Protein AF-A0A3A9SA63-F1 (afdb_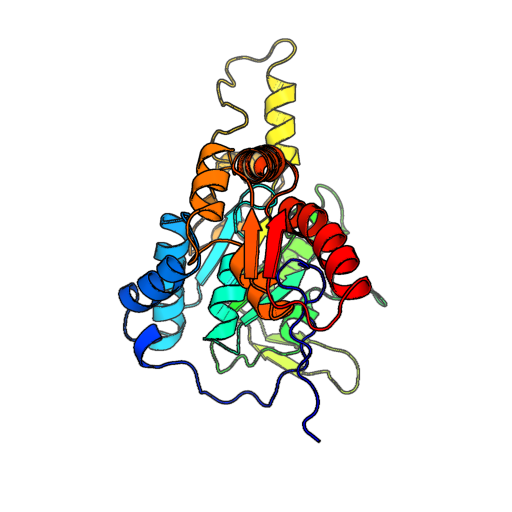monomer_lite)

Secondary structure (DSSP, 8-state):
---------TT-SS----------S---HHHHTSHHHHHHHHHTTS-S-HHHHHHHHHHHHHHHHH-----EEEE--TTSSTTHHHHHHHTT-SSEEEEE-TT-B-TTSTTS-BGGGGGTT--GGG--EEEEETHHHHS-TT-HHHHHHHHHHHHHHH--EEEESSGGG-EEEE-TT-EEEEEE--HHHHHHHHHTTSSS-S-----TTSPPPHHHHHHTTSS-HHHHHT-TTEEEEPPPP-HHHHHHHHH-TTT-HHHHHHHHHT-EEE--HHHHHHHHHHHHHHHHHHHHHHHHHHHHHHHHH-TT--EEE-

Structure (mmCIF, N/CA/C/O backbone):
data_AF-A0A3A9SA63-F1
#
_entry.id   AF-A0A3A9SA63-F1
#
loop_
_atom_site.group_PDB
_atom_site.id
_atom_site.type_symbol
_atom_site.label_atom_id
_atom_site.label_alt_id
_atom_site.label_comp_id
_atom_site.label_asym_id
_atom_site.label_entity_id
_atom_site.label_seq_id
_atom_site.pdbx_PDB_ins_code
_atom_site.Cartn_x
_atom_site.Cartn_y
_atom_site.Cartn_z
_atom_site.occupancy
_atom_site.B_iso_or_equiv
_atom_site.auth_seq_id
_atom_site.auth_comp_id
_atom_site.auth_asym_id
_atom_site.auth_atom_id
_atom_site.pdbx_PDB_model_num
ATOM 1 N N . MET A 1 1 ? -25.755 -23.382 2.029 1.00 30.09 1 MET A N 1
ATOM 2 C CA . MET A 1 1 ? -24.646 -23.315 3.002 1.00 30.09 1 MET A CA 1
ATOM 3 C C . MET A 1 1 ? -23.512 -22.644 2.268 1.00 30.09 1 MET A C 1
ATOM 5 O O . MET A 1 1 ? -22.733 -23.313 1.602 1.00 30.09 1 MET A O 1
ATOM 9 N N . ASP A 1 2 ? -23.549 -21.318 2.258 1.00 28.81 2 ASP A N 1
ATOM 10 C CA . ASP A 1 2 ? -22.569 -20.508 1.552 1.00 28.81 2 ASP A CA 1
ATOM 11 C C . ASP A 1 2 ? -21.249 -20.580 2.311 1.00 28.81 2 ASP A C 1
ATOM 13 O O . ASP A 1 2 ? -21.207 -20.396 3.527 1.00 28.81 2 ASP A O 1
ATOM 17 N N . ALA A 1 3 ? -20.182 -20.939 1.601 1.00 28.38 3 ALA A N 1
ATOM 18 C CA . ALA A 1 3 ? -18.846 -20.980 2.161 1.00 28.38 3 ALA A CA 1
ATOM 19 C C . ALA A 1 3 ? -18.461 -19.558 2.585 1.00 28.38 3 ALA A C 1
ATOM 21 O O . ALA A 1 3 ? -18.256 -18.687 1.739 1.00 28.38 3 ALA A O 1
ATOM 22 N N . ASN A 1 4 ? -18.422 -19.349 3.902 1.00 31.03 4 ASN A N 1
ATOM 23 C CA . ASN A 1 4 ? -17.975 -18.136 4.568 1.00 31.03 4 ASN A CA 1
ATOM 24 C C . ASN A 1 4 ? -16.714 -17.579 3.897 1.00 31.03 4 ASN A C 1
ATOM 26 O O . ASN A 1 4 ? -15.625 -18.145 4.011 1.00 31.03 4 ASN A O 1
ATOM 30 N N . SER A 1 5 ? -16.866 -16.433 3.236 1.00 32.03 5 SER A N 1
ATOM 31 C CA . SER A 1 5 ? -15.776 -15.494 3.027 1.00 32.03 5 SER A CA 1
ATOM 32 C C . SER A 1 5 ? -15.385 -14.973 4.404 1.00 32.03 5 SER A C 1
ATOM 34 O O . SER A 1 5 ? -16.016 -14.054 4.922 1.00 32.03 5 SER A O 1
ATOM 36 N N . TYR A 1 6 ? -14.395 -15.597 5.033 1.00 32.50 6 TYR A N 1
ATOM 37 C CA . TYR A 1 6 ? -13.735 -14.989 6.177 1.00 32.50 6 TYR A CA 1
ATOM 38 C C . TYR A 1 6 ? -13.073 -13.701 5.667 1.00 32.50 6 TYR A C 1
ATOM 40 O O . TYR A 1 6 ? -12.020 -13.743 5.030 1.00 32.50 6 TYR A O 1
ATOM 48 N N . GLU A 1 7 ? -13.752 -12.564 5.850 1.00 42.41 7 GLU A N 1
ATOM 49 C CA . GLU A 1 7 ? -13.131 -11.247 5.749 1.00 42.41 7 GLU A CA 1
ATOM 50 C C . GLU A 1 7 ? -12.027 -11.223 6.805 1.00 42.41 7 GLU A C 1
ATOM 52 O O . GLU A 1 7 ? -12.287 -11.322 8.005 1.00 42.41 7 GLU A O 1
ATOM 57 N N . HIS A 1 8 ? -10.777 -11.204 6.346 1.00 46.91 8 HIS A N 1
ATOM 58 C CA . HIS A 1 8 ? -9.630 -11.132 7.237 1.00 46.91 8 HIS A CA 1
ATOM 59 C C . HIS A 1 8 ? -9.710 -9.864 8.094 1.00 46.91 8 HIS A C 1
ATOM 61 O O . HIS A 1 8 ? -10.190 -8.831 7.615 1.00 46.91 8 HIS A O 1
ATOM 67 N N . PRO A 1 9 ? -9.199 -9.916 9.332 1.00 53.53 9 PRO A N 1
ATOM 68 C CA . PRO A 1 9 ? -8.920 -8.747 10.142 1.00 53.53 9 PRO A CA 1
ATOM 69 C C . PRO A 1 9 ? -8.447 -7.515 9.365 1.00 53.53 9 PRO A C 1
ATOM 71 O O . PRO 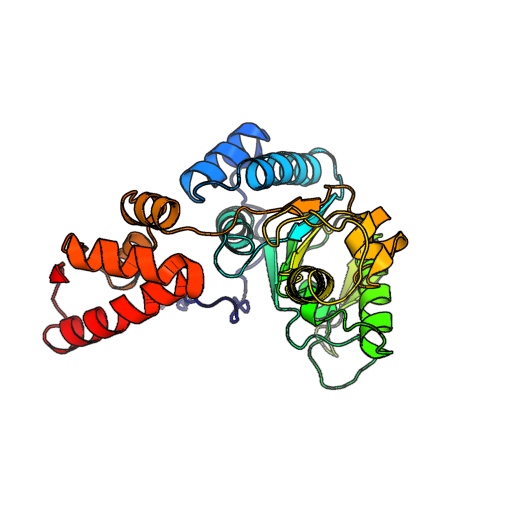A 1 9 ? -7.342 -7.505 8.826 1.00 53.53 9 PRO A O 1
ATOM 74 N N . TRP A 1 10 ? -9.222 -6.427 9.353 1.00 56.31 10 TRP A N 1
ATOM 75 C CA . TRP A 1 10 ? -8.805 -5.180 8.690 1.00 56.31 10 TRP A CA 1
ATOM 76 C C . TRP A 1 10 ? -7.513 -4.581 9.295 1.00 56.31 10 TRP A C 1
ATOM 78 O O . TRP A 1 10 ? -6.896 -3.718 8.676 1.00 56.31 10 TRP A O 1
ATOM 88 N N . TRP A 1 11 ? -7.103 -5.041 10.484 1.00 56.91 11 TRP A N 1
ATOM 89 C CA . TRP A 1 11 ? -5.901 -4.636 11.223 1.00 56.91 11 TRP A CA 1
ATOM 90 C C . TRP A 1 11 ? -4.700 -5.582 11.051 1.00 56.91 11 TRP A C 1
ATOM 92 O O . TRP A 1 11 ? -3.607 -5.231 11.498 1.00 56.91 11 TRP A O 1
ATOM 102 N N . ASP A 1 12 ? -4.874 -6.770 10.454 1.00 58.25 12 ASP A N 1
ATOM 103 C CA . ASP A 1 12 ? -3.769 -7.706 10.220 1.00 58.25 12 ASP A CA 1
ATOM 104 C C . ASP A 1 12 ? -3.246 -7.551 8.791 1.00 58.25 12 ASP A C 1
ATOM 106 O O . ASP A 1 12 ? -3.928 -7.827 7.802 1.00 58.25 12 ASP A O 1
ATOM 110 N N . ASP A 1 13 ? -2.014 -7.065 8.679 1.00 50.94 13 ASP A N 1
ATOM 111 C CA . ASP A 1 13 ? -1.352 -6.847 7.390 1.00 50.94 13 ASP A CA 1
ATOM 112 C C . ASP A 1 13 ? -0.691 -8.147 6.872 1.00 50.94 13 ASP A C 1
ATOM 114 O O . ASP A 1 13 ? -0.312 -8.219 5.708 1.00 50.94 13 ASP A O 1
ATOM 118 N N . ARG A 1 14 ? -0.608 -9.203 7.704 1.00 47.38 14 ARG A N 1
ATOM 119 C CA . ARG A 1 14 ? 0.144 -10.446 7.425 1.00 47.38 14 ARG A CA 1
ATOM 120 C C . ARG A 1 14 ? -0.656 -11.528 6.697 1.00 47.38 14 ARG A C 1
ATOM 122 O O . ARG A 1 14 ? -0.111 -12.569 6.338 1.00 47.38 14 ARG A O 1
ATOM 129 N N . THR A 1 15 ? -1.954 -11.325 6.493 1.00 40.03 15 THR A N 1
ATOM 130 C CA . THR A 1 15 ? -2.878 -12.371 6.025 1.00 40.03 15 THR A CA 1
ATOM 131 C C . THR A 1 15 ? -3.529 -12.005 4.695 1.00 40.03 15 THR A C 1
ATOM 133 O O . THR A 1 15 ? -4.743 -11.999 4.527 1.00 40.03 15 THR A O 1
ATOM 136 N N . ALA A 1 16 ? -2.714 -11.741 3.674 1.00 38.81 16 ALA A N 1
ATOM 137 C CA . ALA A 1 16 ? -3.202 -11.626 2.301 1.00 38.81 16 ALA A CA 1
ATOM 138 C C . ALA A 1 16 ? -3.170 -12.978 1.562 1.00 38.81 16 ALA A C 1
ATOM 140 O O . ALA A 1 16 ? -2.601 -13.098 0.485 1.00 38.81 16 ALA A O 1
ATOM 141 N N . PHE A 1 17 ? -3.838 -13.993 2.113 1.00 38.50 17 PHE A N 1
ATOM 142 C CA . PHE A 1 17 ? -4.337 -15.114 1.313 1.00 38.50 17 PHE A CA 1
ATOM 143 C C . PHE A 1 17 ? -5.857 -15.116 1.421 1.00 38.50 17 PHE A C 1
ATOM 145 O O . PHE A 1 17 ? -6.447 -15.699 2.328 1.00 38.50 17 PHE A O 1
ATOM 152 N N . SER A 1 18 ? -6.503 -14.403 0.501 1.00 36.62 18 SER A N 1
ATOM 153 C CA . SER A 1 18 ? -7.922 -14.606 0.240 1.00 36.62 18 SER A CA 1
ATOM 154 C C . SER A 1 18 ? -8.018 -15.511 -0.990 1.00 36.62 18 SER A C 1
ATOM 156 O O . SER A 1 18 ? -7.505 -15.124 -2.044 1.00 36.62 18 SER A O 1
ATOM 158 N N . PRO A 1 19 ? -8.591 -16.723 -0.892 1.00 31.03 19 PRO A N 1
ATOM 159 C CA . PRO A 1 19 ? -8.922 -17.494 -2.081 1.00 31.03 19 PRO A CA 1
ATOM 160 C C . PRO A 1 19 ? -9.948 -16.687 -2.881 1.00 31.03 19 PRO A C 1
ATOM 162 O O . PRO A 1 19 ? -11.055 -16.430 -2.407 1.00 31.03 19 PRO A O 1
ATOM 165 N N . GLN A 1 20 ? -9.571 -16.222 -4.070 1.00 42.50 20 GLN A N 1
ATOM 166 C CA . GLN A 1 20 ? -10.489 -15.444 -4.890 1.00 42.50 20 GLN A CA 1
ATOM 167 C C . GLN A 1 20 ? -11.576 -16.335 -5.492 1.00 42.50 20 GLN A C 1
ATOM 169 O O . GLN A 1 20 ? -11.294 -17.359 -6.116 1.00 42.50 20 GLN A O 1
ATOM 174 N N . LYS A 1 21 ? -12.827 -15.878 -5.335 1.00 36.19 21 LYS A N 1
ATOM 175 C CA . LYS A 1 21 ? -13.912 -16.127 -6.292 1.00 36.19 21 LYS A CA 1
ATOM 176 C C . LYS A 1 21 ? -13.396 -15.828 -7.701 1.00 36.19 21 LYS A C 1
ATOM 178 O O . LYS A 1 21 ? -12.641 -14.874 -7.869 1.00 36.19 21 LYS A O 1
ATOM 183 N N . GLU A 1 22 ? -13.817 -16.633 -8.676 1.00 36.62 22 GLU A N 1
ATOM 184 C CA . GLU A 1 22 ? -13.480 -16.481 -10.097 1.00 36.62 22 GLU A CA 1
ATOM 185 C C . GLU A 1 22 ? -13.420 -15.003 -10.510 1.00 36.62 22 GLU A C 1
ATOM 187 O O . GLU A 1 22 ? -14.344 -14.236 -10.230 1.00 36.62 22 GLU A O 1
ATOM 192 N N . ALA A 1 23 ? -12.307 -14.603 -11.133 1.00 41.12 23 ALA A N 1
ATOM 193 C CA . ALA A 1 23 ? -12.053 -13.235 -11.562 1.00 41.12 23 ALA A CA 1
ATOM 194 C C . ALA A 1 23 ? -13.104 -12.799 -12.594 1.00 41.12 23 ALA A C 1
ATOM 196 O O . ALA A 1 23 ? -12.973 -13.025 -13.793 1.00 41.12 23 ALA A O 1
ATOM 197 N N . THR A 1 24 ? -14.184 -12.186 -12.122 1.00 43.62 24 THR A N 1
ATOM 198 C CA . THR A 1 24 ? -15.153 -11.502 -12.975 1.00 43.62 24 THR A CA 1
ATOM 199 C C . THR A 1 24 ? -14.657 -10.083 -13.250 1.00 43.62 24 THR A C 1
ATOM 201 O O . THR A 1 24 ? -14.258 -9.398 -12.309 1.00 43.62 24 THR A O 1
ATOM 204 N N . ASN A 1 25 ? -14.762 -9.608 -14.498 1.00 51.06 25 ASN A N 1
ATOM 205 C CA . ASN A 1 25 ? -14.465 -8.233 -14.967 1.00 51.06 25 ASN A CA 1
ATOM 206 C C . ASN A 1 25 ? -15.285 -7.107 -14.287 1.00 51.06 25 ASN A C 1
ATOM 208 O O . ASN A 1 25 ? -15.387 -5.999 -14.802 1.00 51.06 25 ASN A O 1
ATOM 212 N N . SER A 1 26 ? -15.921 -7.377 -13.154 1.00 61.47 26 SER A N 1
ATOM 213 C CA . SER A 1 26 ? -16.824 -6.467 -12.466 1.00 61.47 26 SER A CA 1
ATOM 214 C C . SER A 1 26 ? -16.039 -5.550 -11.526 1.00 61.47 26 SER A C 1
ATOM 216 O O . SER A 1 26 ? -16.025 -5.764 -10.315 1.00 61.47 26 SER A O 1
ATOM 218 N N . TYR A 1 27 ? -15.390 -4.525 -12.074 1.00 72.94 27 TYR A N 1
ATOM 219 C CA . TYR A 1 27 ? -15.060 -3.321 -11.309 1.00 72.94 27 TYR A CA 1
ATOM 220 C C . TYR A 1 27 ? -16.115 -2.239 -11.586 1.00 72.94 27 TYR A C 1
ATOM 222 O O . TYR A 1 27 ? -16.727 -2.222 -12.652 1.00 72.94 27 TYR A O 1
ATOM 230 N N . ASP A 1 28 ? -16.369 -1.349 -10.626 1.00 81.75 28 ASP A N 1
ATOM 231 C CA . ASP A 1 28 ? -17.421 -0.329 -10.755 1.00 81.75 28 ASP A CA 1
ATOM 232 C C . ASP A 1 28 ? -17.058 0.716 -11.827 1.00 81.75 28 ASP A C 1
ATOM 234 O O . ASP A 1 28 ? -16.286 1.646 -11.577 1.00 81.75 28 ASP A O 1
ATOM 238 N N . GLU A 1 29 ? -17.632 0.583 -13.026 1.00 84.44 29 GLU A N 1
ATOM 239 C CA . GLU A 1 29 ? -17.361 1.462 -14.172 1.00 84.44 29 GLU A CA 1
ATOM 240 C C . GLU A 1 29 ? -17.505 2.956 -13.845 1.00 84.44 29 GLU A C 1
ATOM 242 O O . GLU A 1 29 ? -16.779 3.779 -14.408 1.00 84.44 29 GLU A O 1
ATOM 247 N N . LYS A 1 30 ? -18.395 3.334 -12.916 1.00 90.56 30 LYS A N 1
ATOM 248 C CA . LYS A 1 30 ? -18.582 4.743 -12.545 1.00 90.56 30 LYS A CA 1
ATOM 249 C C . LYS A 1 30 ? -17.401 5.274 -11.748 1.00 90.56 30 LYS A C 1
ATOM 251 O O . LYS A 1 30 ? -16.967 6.398 -11.998 1.00 90.56 30 LYS A O 1
ATOM 256 N N . ILE A 1 31 ? -16.867 4.482 -10.815 1.00 94.06 31 ILE A N 1
ATOM 257 C CA . ILE A 1 31 ? -15.705 4.889 -10.015 1.00 94.06 31 ILE A CA 1
ATOM 258 C C . ILE A 1 31 ? -14.507 5.109 -10.940 1.00 94.06 31 ILE A C 1
ATOM 260 O O . ILE A 1 31 ? -13.867 6.163 -10.893 1.00 94.06 31 ILE A O 1
ATOM 264 N N . PHE A 1 32 ? -14.254 4.161 -11.843 1.00 95.44 32 PHE A N 1
ATOM 265 C CA . PHE A 1 32 ? -13.085 4.191 -12.722 1.00 95.44 32 PHE A CA 1
ATOM 266 C C . PHE A 1 32 ? -13.234 5.096 -13.953 1.00 95.44 32 PHE A C 1
ATOM 268 O O . PHE A 1 32 ? -12.270 5.228 -14.700 1.00 95.44 32 PHE A O 1
ATOM 275 N N . ALA A 1 33 ? -14.369 5.774 -14.156 1.00 95.38 33 ALA A N 1
ATOM 276 C CA . ALA A 1 33 ? -14.601 6.625 -15.328 1.00 95.38 33 ALA A CA 1
ATOM 277 C C . ALA A 1 33 ? -13.581 7.773 -15.470 1.00 95.38 33 ALA A C 1
ATOM 279 O O . ALA A 1 33 ? -13.166 8.120 -16.579 1.00 95.38 33 ALA A O 1
ATOM 280 N N . THR A 1 34 ? -13.151 8.371 -14.353 1.00 98.00 34 THR A N 1
ATOM 281 C CA . THR A 1 34 ? -12.175 9.471 -14.337 1.00 98.00 34 THR A CA 1
ATOM 282 C C . THR A 1 34 ? -11.185 9.332 -13.176 1.00 98.00 34 THR A C 1
ATOM 284 O O . THR A 1 34 ? -11.528 8.755 -12.144 1.00 98.00 34 THR A O 1
ATOM 287 N N . PRO A 1 35 ? -9.983 9.936 -13.255 1.00 98.31 35 PRO A N 1
ATOM 288 C CA . PRO A 1 35 ? -9.089 10.010 -12.099 1.00 98.31 35 PRO A CA 1
ATOM 289 C C . PRO A 1 35 ? -9.733 10.705 -10.891 1.00 98.31 35 PRO A C 1
ATOM 291 O O . PRO A 1 35 ? -9.421 10.384 -9.750 1.00 98.31 35 PRO A O 1
ATOM 294 N N . LYS A 1 36 ? -10.635 11.665 -11.123 1.00 98.38 36 LYS A N 1
ATOM 295 C CA . LYS A 1 36 ? -11.294 12.407 -10.046 1.00 98.38 36 LYS A CA 1
ATOM 296 C C . LYS A 1 36 ? -12.272 11.528 -9.263 1.00 98.38 36 LYS A C 1
ATOM 298 O O . LYS A 1 36 ? -12.262 11.577 -8.043 1.00 98.38 36 LYS A O 1
ATOM 303 N N . SER A 1 37 ? -13.055 10.696 -9.943 1.00 98.12 37 SER A N 1
ATOM 304 C CA . SER A 1 37 ? -14.001 9.784 -9.289 1.00 98.12 37 SER A CA 1
ATOM 305 C C . SER A 1 37 ? -13.291 8.673 -8.498 1.00 98.12 37 SER A C 1
ATOM 307 O O . SER A 1 37 ? -13.727 8.338 -7.400 1.00 98.12 37 SER A O 1
ATOM 309 N N . ILE A 1 38 ? -12.140 8.176 -8.976 1.00 98.19 38 ILE A N 1
ATOM 310 C CA . ILE A 1 38 ? -11.283 7.265 -8.190 1.00 98.19 38 ILE A CA 1
ATOM 311 C C . ILE A 1 38 ? -10.748 7.978 -6.937 1.00 98.19 38 ILE A C 1
ATOM 313 O O . ILE A 1 38 ? -10.787 7.419 -5.842 1.00 98.19 38 ILE A O 1
ATOM 317 N N . TYR A 1 39 ? -10.292 9.229 -7.082 1.00 98.50 39 TYR A N 1
ATOM 318 C CA . TYR A 1 39 ? -9.813 10.029 -5.955 1.00 98.50 39 TYR A CA 1
ATOM 319 C C . TYR A 1 39 ? -10.906 10.237 -4.907 1.00 98.50 39 TYR A C 1
ATOM 321 O O . TYR A 1 39 ? -10.642 10.042 -3.730 1.00 98.50 39 TYR A O 1
ATOM 329 N N . GLU A 1 40 ? -12.122 10.602 -5.320 1.00 97.88 40 GLU A N 1
ATOM 330 C CA . GLU A 1 40 ? -13.269 10.806 -4.424 1.00 97.88 40 GLU A CA 1
ATOM 331 C C . GLU A 1 40 ? -13.622 9.527 -3.654 1.00 97.88 40 GLU A C 1
ATOM 333 O O . GLU A 1 40 ? -13.893 9.581 -2.454 1.00 97.88 40 GLU A O 1
ATOM 338 N N . TYR A 1 41 ? -13.542 8.365 -4.309 1.00 96.88 41 TYR A N 1
ATOM 339 C CA . TYR A 1 41 ? -13.709 7.085 -3.629 1.00 96.88 41 TYR A CA 1
ATOM 340 C C . TYR A 1 41 ? -12.619 6.853 -2.573 1.00 96.88 41 TYR A C 1
ATOM 342 O O . TYR A 1 41 ? -12.944 6.541 -1.425 1.00 96.88 41 TYR A O 1
ATOM 350 N N . PHE A 1 42 ? -11.341 7.063 -2.908 1.00 96.88 42 PHE A N 1
ATOM 351 C CA . PHE A 1 42 ? -10.266 6.963 -1.917 1.00 96.88 42 PHE A CA 1
ATOM 352 C C . PHE A 1 42 ? -10.433 7.971 -0.779 1.00 96.88 42 PHE A C 1
ATOM 354 O O . PHE A 1 42 ? -10.275 7.608 0.380 1.00 96.88 42 PHE A O 1
ATOM 361 N N . ASP A 1 43 ? -10.788 9.214 -1.087 1.00 96.44 43 ASP A N 1
ATOM 362 C CA . ASP A 1 43 ? -10.967 10.292 -0.115 1.00 96.44 43 ASP A CA 1
ATOM 363 C C . ASP A 1 43 ? -12.125 10.023 0.850 1.00 96.44 43 ASP A C 1
ATOM 365 O O . ASP A 1 43 ? -12.086 10.453 1.998 1.00 96.44 43 ASP A O 1
ATOM 369 N N . SER A 1 44 ? -13.126 9.248 0.427 1.00 94.44 44 SER A N 1
ATOM 370 C CA . SER A 1 44 ? -14.227 8.819 1.296 1.00 94.44 44 SER A CA 1
ATOM 371 C C . SER A 1 44 ? -13.832 7.768 2.342 1.00 94.44 44 SER A C 1
ATOM 373 O O . SER A 1 44 ? -14.582 7.568 3.294 1.00 94.44 44 SER A O 1
ATOM 375 N N . LYS A 1 45 ? -12.673 7.109 2.181 1.00 92.19 45 LYS A N 1
ATOM 376 C CA . LYS A 1 45 ? -12.229 5.971 3.009 1.00 92.19 45 LYS A CA 1
ATOM 377 C C . LYS A 1 45 ? -10.840 6.142 3.635 1.00 92.19 45 LYS A C 1
ATOM 379 O O . LYS A 1 45 ? -10.552 5.508 4.644 1.00 92.19 45 LYS A O 1
ATOM 384 N N . LEU A 1 46 ? -9.982 6.988 3.064 1.00 92.19 46 LEU A N 1
ATOM 385 C CA . LEU A 1 46 ? -8.618 7.244 3.525 1.00 92.19 46 LEU A CA 1
ATOM 386 C C . LEU A 1 46 ? -8.434 8.724 3.864 1.00 92.19 46 LEU A C 1
ATOM 388 O O . LEU A 1 46 ? -8.376 9.586 2.979 1.00 92.19 46 LEU A O 1
ATOM 392 N N . TYR A 1 47 ? -8.298 8.997 5.160 1.00 91.81 47 TYR A N 1
ATOM 393 C CA . TYR A 1 47 ? -7.976 10.326 5.660 1.00 91.81 47 TYR A CA 1
ATOM 394 C C . TYR A 1 47 ? -6.556 10.732 5.246 1.00 91.81 47 TYR A C 1
ATOM 396 O O . TYR A 1 47 ? -5.605 9.968 5.417 1.00 91.81 47 TYR A O 1
ATOM 404 N N . GLY A 1 48 ? -6.403 11.963 4.759 1.00 91.81 48 GLY A N 1
ATOM 405 C CA . GLY A 1 48 ? -5.103 12.494 4.360 1.00 91.81 48 GLY A CA 1
ATOM 406 C C . GLY A 1 48 ? -4.478 11.747 3.173 1.00 91.81 48 GLY A C 1
ATOM 407 O O . GLY A 1 48 ? -5.156 11.046 2.420 1.00 91.81 48 GLY A O 1
ATOM 408 N N . CYS A 1 49 ? -3.155 11.860 3.022 1.00 92.62 49 CYS A N 1
ATOM 409 C CA . CYS A 1 49 ? -2.392 11.238 1.929 1.00 92.62 49 CYS A CA 1
ATOM 410 C C . CYS A 1 49 ? -2.795 11.749 0.528 1.00 92.62 49 CYS A C 1
ATOM 412 O O . CYS A 1 49 ? -2.883 10.983 -0.434 1.00 92.62 49 CYS A O 1
ATOM 414 N N . GLU A 1 50 ? -3.017 13.058 0.398 1.00 95.38 50 GLU A N 1
ATOM 415 C CA . GLU A 1 50 ? -3.607 13.698 -0.792 1.00 95.38 50 GLU A CA 1
ATOM 416 C C . GLU A 1 50 ? -2.804 13.411 -2.062 1.00 95.38 50 GLU A C 1
ATOM 418 O O . GLU A 1 50 ? -3.362 13.068 -3.107 1.00 95.38 50 GLU A O 1
ATOM 423 N N . GLU A 1 51 ? -1.477 13.504 -1.969 1.00 95.75 51 GLU A N 1
ATOM 424 C 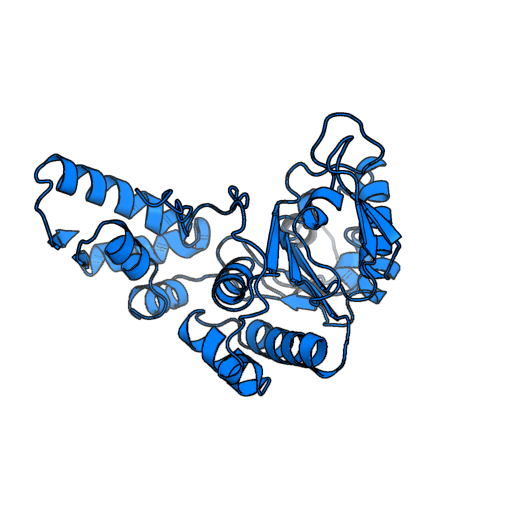CA . GLU A 1 51 ? -0.586 13.198 -3.084 1.00 95.75 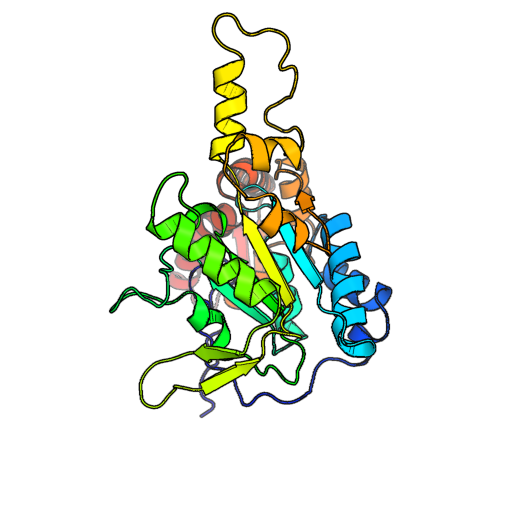51 GLU A CA 1
ATOM 425 C C . GLU A 1 51 ? -0.671 11.722 -3.492 1.00 95.75 51 GLU A C 1
ATOM 427 O O . GLU A 1 51 ? -0.740 11.423 -4.688 1.00 95.75 51 GLU A O 1
ATOM 432 N N . TYR A 1 52 ? -0.729 10.811 -2.515 1.00 97.44 52 TYR A N 1
ATOM 433 C CA . TYR A 1 52 ? -0.826 9.373 -2.758 1.00 97.44 52 TYR A CA 1
ATOM 434 C C . TYR A 1 52 ? -2.127 9.026 -3.475 1.00 97.44 52 TYR A C 1
ATOM 436 O O . TYR A 1 52 ? -2.092 8.449 -4.563 1.00 97.44 52 TYR A O 1
ATOM 444 N N . LYS A 1 53 ? -3.266 9.488 -2.942 1.00 98.12 53 LYS A N 1
ATOM 445 C CA . LYS A 1 53 ? -4.584 9.311 -3.565 1.00 98.12 53 LYS A CA 1
ATOM 446 C C . LYS A 1 53 ? -4.608 9.884 -4.979 1.00 98.12 53 LYS A C 1
ATOM 448 O O . LYS A 1 53 ? -5.059 9.214 -5.907 1.00 98.12 53 LYS A O 1
ATOM 453 N N . LYS A 1 54 ? -4.093 11.102 -5.182 1.00 98.44 54 LYS A N 1
ATOM 454 C CA . LYS A 1 54 ? -4.108 11.783 -6.487 1.00 98.44 54 LYS A CA 1
ATOM 455 C C . LYS A 1 54 ? -3.275 11.050 -7.534 1.00 98.44 54 LYS A C 1
ATOM 457 O O . LYS A 1 54 ? -3.778 10.784 -8.627 1.00 98.44 54 LYS A O 1
ATOM 462 N N . LYS A 1 55 ? -2.020 10.719 -7.218 1.00 98.50 55 LYS A N 1
ATOM 463 C CA . LYS A 1 55 ? -1.117 10.033 -8.153 1.00 98.50 55 LYS A CA 1
ATOM 464 C C . LYS A 1 55 ? -1.608 8.622 -8.476 1.00 98.50 55 LYS A C 1
ATOM 466 O O . LYS A 1 55 ? -1.664 8.267 -9.654 1.00 98.50 55 LYS A O 1
ATOM 471 N N . MET A 1 56 ? -2.050 7.867 -7.467 1.00 98.38 56 MET A N 1
ATOM 472 C CA . MET A 1 56 ? -2.632 6.537 -7.671 1.00 98.38 56 MET A CA 1
ATOM 473 C C . MET A 1 56 ? -3.875 6.595 -8.554 1.00 98.38 56 MET A C 1
ATOM 475 O O . MET A 1 56 ? -3.990 5.815 -9.491 1.00 98.38 56 MET A O 1
ATOM 479 N N . SER A 1 57 ? -4.770 7.560 -8.334 1.00 98.44 57 SER A N 1
ATOM 480 C CA . SER A 1 57 ? -5.994 7.690 -9.134 1.00 98.44 57 SER A CA 1
ATOM 481 C C . SER A 1 57 ? -5.712 7.928 -10.620 1.00 98.44 57 SER A C 1
ATOM 483 O O . SER A 1 57 ? -6.340 7.316 -11.484 1.00 98.44 57 SER A O 1
ATOM 485 N N . VAL A 1 58 ? -4.734 8.782 -10.940 1.00 98.56 58 VAL A N 1
ATOM 486 C CA . VAL A 1 58 ? -4.307 9.022 -12.330 1.00 98.56 58 VAL A CA 1
ATOM 487 C C . VAL A 1 58 ? -3.687 7.768 -12.941 1.00 98.56 58 VAL A C 1
ATOM 489 O O . VAL A 1 58 ? -3.973 7.439 -14.096 1.00 98.56 58 VAL A O 1
ATOM 492 N N . ALA A 1 59 ? -2.850 7.063 -12.181 1.00 98.50 59 ALA A N 1
ATOM 493 C CA . ALA A 1 59 ? -2.157 5.881 -12.665 1.00 98.50 59 ALA A CA 1
ATOM 494 C C . ALA A 1 59 ? -3.103 4.693 -12.882 1.00 98.50 59 ALA A C 1
ATOM 496 O O . ALA A 1 59 ? -3.038 4.060 -13.932 1.00 98.50 59 ALA A O 1
ATOM 497 N N . ILE A 1 60 ? -4.032 4.439 -11.957 1.00 97.88 60 ILE A N 1
ATOM 498 C CA . ILE A 1 60 ? -5.067 3.401 -12.086 1.00 97.88 60 ILE A CA 1
ATOM 499 C C . ILE A 1 60 ? -5.937 3.680 -13.310 1.00 97.88 60 ILE A C 1
ATOM 501 O O . ILE A 1 60 ? -6.101 2.809 -14.164 1.00 97.88 60 ILE A O 1
ATOM 505 N N . TRP A 1 61 ? -6.424 4.916 -13.453 1.00 97.81 61 TRP A N 1
ATOM 506 C CA . TRP A 1 61 ? -7.213 5.307 -14.618 1.00 97.81 61 TRP A CA 1
ATOM 507 C C . TRP A 1 61 ? -6.444 5.096 -15.930 1.00 97.81 61 TRP A C 1
ATOM 509 O O . TRP A 1 61 ? -6.984 4.523 -16.876 1.00 97.81 61 T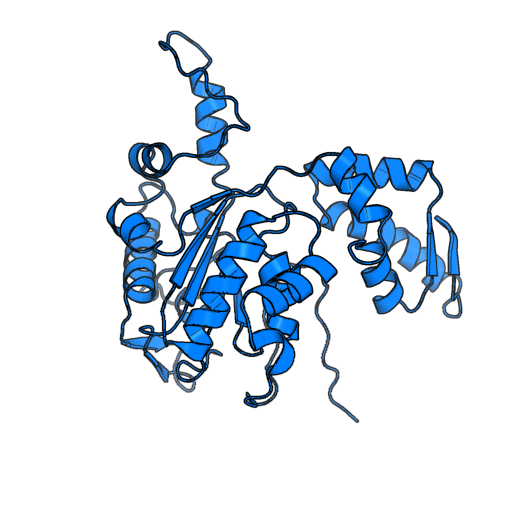RP A O 1
ATOM 519 N N . SER A 1 62 ? -5.173 5.509 -15.983 1.00 97.94 62 SER A N 1
ATOM 520 C CA . SER A 1 62 ? -4.322 5.366 -17.175 1.00 97.94 62 SER A CA 1
ATOM 521 C C . SER A 1 62 ? -3.979 3.906 -17.477 1.00 97.94 62 SER A C 1
ATOM 523 O O . SER A 1 62 ? -3.899 3.517 -18.640 1.00 97.94 62 SER A O 1
ATOM 525 N N . SER A 1 63 ? -3.810 3.078 -16.451 1.00 96.62 63 SER A N 1
ATOM 526 C CA . SER A 1 63 ? -3.593 1.640 -16.596 1.00 96.62 63 SER A CA 1
ATOM 527 C C . SER A 1 63 ? -4.792 0.974 -17.283 1.00 96.62 63 SER A C 1
ATOM 529 O O . SER A 1 63 ? -4.620 0.301 -18.302 1.00 96.62 63 SER A O 1
ATOM 531 N N . ILE A 1 64 ? -6.009 1.278 -16.815 1.00 94.25 64 ILE A N 1
ATOM 532 C CA . ILE A 1 64 ? -7.266 0.743 -17.361 1.00 94.25 64 ILE A CA 1
ATOM 533 C C . ILE A 1 64 ? -7.542 1.269 -18.781 1.00 94.25 64 ILE A C 1
ATOM 535 O O . ILE A 1 64 ? -7.825 0.489 -19.684 1.00 94.25 64 ILE A O 1
ATOM 539 N N . HIS A 1 65 ? -7.434 2.583 -19.007 1.00 95.00 65 HIS A N 1
ATOM 540 C CA . HIS A 1 65 ? -7.904 3.218 -20.252 1.00 95.00 65 HIS A CA 1
ATOM 541 C C . HIS A 1 65 ? -6.826 3.378 -21.325 1.00 95.00 65 HIS A C 1
ATOM 543 O O . HIS A 1 65 ? -7.140 3.597 -22.494 1.00 95.00 65 HIS A O 1
ATOM 549 N N . ARG A 1 66 ? -5.547 3.338 -20.941 1.00 96.31 66 ARG A N 1
ATOM 550 C CA . ARG A 1 66 ? -4.413 3.623 -21.836 1.00 96.31 66 ARG A CA 1
ATOM 551 C C . ARG A 1 66 ? -3.343 2.540 -21.819 1.00 96.31 66 ARG A C 1
ATOM 553 O O . ARG A 1 66 ? -2.303 2.737 -22.439 1.00 96.31 66 ARG A O 1
ATOM 560 N N . ASN A 1 67 ? -3.565 1.422 -21.123 1.00 95.00 67 ASN A N 1
ATOM 561 C CA . ASN A 1 67 ? -2.576 0.351 -20.976 1.00 95.00 67 ASN A CA 1
ATOM 562 C C . ASN A 1 67 ? -1.215 0.876 -20.476 1.00 95.00 67 ASN A C 1
ATOM 564 O O . ASN A 1 67 ? -0.164 0.430 -20.929 1.00 95.00 67 ASN A O 1
ATOM 568 N N . THR A 1 68 ? -1.221 1.877 -19.592 1.00 96.44 68 THR A N 1
ATOM 569 C CA . THR A 1 68 ? 0.012 2.494 -19.087 1.00 96.44 68 THR A CA 1
ATOM 570 C C . THR A 1 68 ? 0.478 1.797 -17.815 1.00 96.44 68 THR A C 1
ATOM 572 O O . THR A 1 68 ? -0.203 1.870 -16.794 1.00 96.44 68 THR A O 1
ATOM 575 N N . LYS A 1 69 ? 1.660 1.173 -17.859 1.00 97.06 69 LYS A N 1
ATOM 576 C CA . LYS A 1 69 ? 2.326 0.622 -16.674 1.00 97.06 69 LYS A CA 1
ATOM 577 C C . LYS A 1 69 ? 2.929 1.748 -15.838 1.00 97.06 69 LYS A C 1
ATOM 579 O O . LYS A 1 69 ? 3.750 2.524 -16.333 1.00 97.06 69 LYS A O 1
ATOM 584 N N . THR A 1 70 ? 2.542 1.814 -14.569 1.00 97.88 70 THR A N 1
ATOM 585 C CA . THR A 1 70 ? 3.081 2.780 -13.608 1.00 97.88 70 THR A CA 1
ATOM 586 C C . THR A 1 70 ? 3.567 2.057 -12.362 1.00 97.88 70 THR A C 1
ATOM 588 O O . THR A 1 70 ? 2.809 1.291 -11.771 1.00 97.88 70 THR A O 1
ATOM 591 N N . ASN A 1 71 ? 4.803 2.326 -11.945 1.00 98.19 71 ASN A N 1
ATOM 592 C CA . ASN A 1 71 ? 5.347 1.830 -10.690 1.00 98.19 71 ASN A CA 1
ATOM 593 C C . ASN A 1 71 ? 5.620 2.982 -9.716 1.00 98.19 71 ASN A C 1
ATOM 595 O O . ASN A 1 71 ? 6.126 4.036 -10.115 1.00 98.19 71 ASN A O 1
ATOM 599 N N . PHE A 1 72 ? 5.328 2.760 -8.439 1.00 98.31 72 PHE A N 1
ATOM 600 C CA . PHE A 1 72 ? 5.498 3.736 -7.363 1.00 98.31 72 PHE A CA 1
ATOM 601 C C . PHE A 1 72 ? 6.414 3.204 -6.269 1.00 98.31 72 PHE A C 1
ATOM 603 O O . PHE A 1 72 ? 6.414 2.010 -5.984 1.00 98.31 72 PHE A O 1
ATOM 610 N N . LEU A 1 73 ? 7.123 4.117 -5.608 1.00 97.62 73 LEU A N 1
ATOM 611 C CA . LEU A 1 73 ? 7.743 3.877 -4.310 1.00 97.62 73 LEU A CA 1
ATOM 612 C C . LEU A 1 73 ? 7.021 4.752 -3.286 1.00 97.62 73 LEU A C 1
ATOM 614 O O . LEU A 1 73 ? 7.015 5.974 -3.422 1.00 97.62 73 LEU A O 1
ATOM 618 N N . VAL A 1 74 ? 6.409 4.138 -2.279 1.00 97.62 74 VAL A N 1
ATOM 619 C CA . VAL A 1 74 ? 5.699 4.833 -1.204 1.00 97.62 74 VAL A CA 1
ATOM 620 C C . VAL A 1 74 ? 6.458 4.619 0.095 1.00 97.62 74 VAL A C 1
ATOM 622 O O . VAL A 1 74 ? 6.589 3.498 0.588 1.00 97.62 74 VAL A O 1
ATOM 625 N N . ILE A 1 75 ? 6.952 5.716 0.650 1.00 95.06 75 ILE A N 1
ATOM 626 C CA . ILE A 1 75 ? 7.748 5.743 1.870 1.00 95.06 75 ILE A CA 1
ATOM 627 C C . ILE A 1 75 ? 6.897 6.330 2.988 1.00 95.06 75 ILE A C 1
ATOM 629 O O . ILE A 1 75 ? 6.236 7.353 2.815 1.00 95.06 75 ILE A O 1
ATOM 633 N N . GLY A 1 76 ? 6.915 5.700 4.153 1.00 91.50 76 GLY A N 1
ATOM 634 C CA . GLY A 1 76 ? 6.215 6.221 5.318 1.00 91.50 76 GLY A CA 1
ATOM 635 C C . GLY A 1 76 ? 6.349 5.312 6.526 1.00 91.50 76 GLY A C 1
ATOM 636 O O . GLY A 1 76 ? 6.636 4.121 6.406 1.00 91.50 76 GLY A O 1
ATOM 637 N N . GLU A 1 77 ? 6.113 5.862 7.708 1.00 86.50 77 GLU A N 1
ATOM 638 C CA . GLU A 1 77 ? 6.183 5.115 8.965 1.00 86.50 77 GLU A CA 1
ATOM 639 C C . GLU A 1 77 ? 5.074 4.065 9.092 1.00 86.50 77 GLU A C 1
ATOM 641 O O . GLU A 1 77 ? 4.127 3.997 8.301 1.00 86.50 77 GLU A O 1
ATOM 646 N N . SER A 1 78 ? 5.210 3.177 10.069 1.00 82.38 78 SER A N 1
ATOM 647 C CA . SER A 1 78 ? 4.149 2.229 10.398 1.00 82.38 78 SER A CA 1
ATOM 648 C C . SER A 1 78 ? 2.862 2.981 10.748 1.00 82.38 78 SER A C 1
ATOM 650 O O . SER A 1 78 ? 2.889 3.998 11.431 1.00 82.38 78 SER A O 1
ATOM 652 N N . GLY A 1 79 ? 1.720 2.510 10.242 1.00 78.56 79 GLY A N 1
ATOM 653 C CA . GLY A 1 79 ? 0.419 3.101 10.568 1.00 78.56 79 GLY A CA 1
ATOM 654 C C . GLY A 1 79 ? 0.042 4.401 9.840 1.00 78.56 79 GLY A C 1
ATOM 655 O O . GLY A 1 79 ? -1.045 4.907 10.096 1.00 78.56 79 GLY A O 1
ATOM 656 N N . CYS A 1 80 ? 0.846 4.920 8.901 1.00 84.19 80 CYS A N 1
ATOM 657 C CA . CYS A 1 80 ? 0.492 6.131 8.134 1.00 84.19 80 CYS A CA 1
ATOM 658 C C . CYS A 1 80 ? -0.417 5.889 6.908 1.00 84.19 80 CYS A C 1
ATOM 660 O O . CYS A 1 80 ? -0.682 6.813 6.145 1.00 84.19 80 CYS A O 1
ATOM 662 N N . GLY A 1 81 ? -0.893 4.655 6.692 1.00 84.12 81 GLY A N 1
ATOM 663 C CA . GLY A 1 81 ? -1.856 4.337 5.627 1.00 84.12 81 GLY A CA 1
ATOM 664 C C . GLY A 1 81 ? -1.268 3.840 4.298 1.00 84.12 81 GLY A C 1
ATOM 665 O O . GLY A 1 81 ? -2.010 3.739 3.322 1.00 84.12 81 GLY A O 1
ATOM 666 N N . LYS A 1 82 ? 0.026 3.472 4.244 1.00 91.88 82 LYS A N 1
ATOM 667 C CA . LYS A 1 82 ? 0.683 2.896 3.042 1.00 91.88 82 LYS A CA 1
ATOM 668 C C . LYS A 1 82 ? -0.132 1.761 2.406 1.00 91.88 82 LYS A C 1
ATOM 670 O O . LYS A 1 82 ? -0.479 1.825 1.224 1.00 91.88 82 LYS A O 1
ATOM 675 N N . THR A 1 83 ? -0.457 0.760 3.221 1.00 91.69 83 THR A N 1
ATOM 676 C CA . THR A 1 83 ? -1.154 -0.477 2.833 1.00 91.69 83 THR A CA 1
ATOM 677 C C . THR A 1 83 ? -2.672 -0.288 2.771 1.00 91.69 83 THR A C 1
ATOM 679 O O . THR A 1 83 ? -3.366 -0.999 2.046 1.00 91.69 83 THR A O 1
ATOM 682 N N . GLU A 1 84 ? -3.208 0.716 3.471 1.00 90.38 84 GLU A N 1
ATOM 683 C CA . GLU A 1 84 ? -4.652 0.961 3.543 1.00 90.38 84 GLU A CA 1
ATOM 684 C C . GLU A 1 84 ? -5.243 1.361 2.186 1.00 90.38 84 GLU A C 1
ATOM 686 O O . GLU A 1 84 ? -6.310 0.873 1.817 1.00 90.38 84 GLU A O 1
ATOM 691 N N . LEU A 1 85 ? -4.529 2.160 1.381 1.00 94.31 85 LEU A N 1
ATOM 692 C CA . LEU A 1 85 ? -4.976 2.482 0.019 1.00 94.31 85 LEU A CA 1
ATOM 693 C C . LEU A 1 85 ? -5.159 1.215 -0.831 1.00 94.31 85 LEU A C 1
ATOM 695 O O . LEU A 1 85 ? -6.130 1.107 -1.579 1.00 94.31 85 LEU A O 1
ATOM 699 N N . ALA A 1 86 ? -4.259 0.240 -0.690 1.00 93.56 86 ALA A N 1
ATOM 700 C CA . ALA A 1 86 ? -4.330 -1.023 -1.417 1.00 93.56 86 ALA A CA 1
ATOM 701 C C . ALA A 1 86 ? -5.552 -1.855 -1.005 1.00 93.56 86 ALA A C 1
ATOM 703 O O . ALA A 1 86 ? -6.213 -2.449 -1.858 1.00 93.56 86 ALA A O 1
ATOM 704 N N . ARG A 1 87 ? -5.885 -1.863 0.293 1.00 90.12 87 ARG A N 1
ATOM 705 C CA . ARG A 1 87 ? -7.099 -2.507 0.820 1.00 90.12 87 ARG A CA 1
ATOM 706 C C . ARG A 1 87 ? -8.353 -1.864 0.243 1.00 90.12 87 ARG A C 1
ATOM 708 O O . ARG A 1 87 ? -9.203 -2.562 -0.293 1.00 90.12 87 ARG A O 1
ATOM 715 N N . ILE A 1 88 ? -8.412 -0.535 0.267 1.00 92.44 88 ILE A N 1
ATOM 716 C CA . ILE A 1 88 ? -9.536 0.228 -0.283 1.00 92.44 88 ILE A CA 1
ATOM 717 C C . ILE A 1 88 ? -9.695 -0.023 -1.787 1.00 92.44 88 ILE A C 1
ATOM 719 O O . ILE A 1 88 ? -10.820 -0.149 -2.273 1.00 92.44 88 ILE A O 1
ATOM 723 N N . LEU A 1 89 ? -8.587 -0.102 -2.532 1.00 94.25 89 LEU A N 1
ATOM 724 C CA . LEU A 1 89 ? -8.615 -0.419 -3.959 1.00 94.25 89 LEU A CA 1
ATOM 725 C C . LEU A 1 89 ? -9.123 -1.844 -4.206 1.00 94.25 89 LEU A C 1
ATOM 727 O O . LEU A 1 89 ? -9.929 -2.042 -5.110 1.00 94.25 89 LEU A O 1
ATOM 731 N N . ARG A 1 90 ? -8.703 -2.823 -3.397 1.00 90.88 90 ARG A N 1
ATOM 732 C CA . ARG A 1 90 ? -9.134 -4.222 -3.525 1.00 90.88 90 ARG A CA 1
ATOM 733 C C . ARG A 1 90 ? -10.655 -4.389 -3.435 1.00 90.88 90 ARG A C 1
ATOM 735 O O . ARG A 1 90 ? -11.186 -5.239 -4.143 1.00 90.88 90 ARG A O 1
ATOM 742 N N . ASP A 1 91 ? -11.344 -3.559 -2.648 1.00 87.25 91 ASP A N 1
ATOM 743 C CA . ASP A 1 91 ? -12.815 -3.569 -2.544 1.00 87.25 91 ASP A CA 1
ATOM 744 C C . ASP A 1 91 ? -13.517 -3.335 -3.894 1.00 87.25 91 ASP A C 1
ATOM 746 O O . ASP A 1 91 ? -14.630 -3.810 -4.104 1.00 87.25 91 ASP A O 1
ATOM 750 N N . ILE A 1 92 ? -12.893 -2.567 -4.796 1.00 90.56 92 ILE A N 1
ATOM 751 C CA . ILE A 1 92 ? -13.492 -2.136 -6.074 1.00 90.56 92 ILE A CA 1
ATOM 752 C C . ILE A 1 92 ? -12.718 -2.607 -7.305 1.00 90.56 92 ILE A C 1
ATOM 754 O O . ILE A 1 92 ? -13.216 -2.492 -8.422 1.00 90.56 92 ILE A O 1
ATOM 758 N N . TYR A 1 93 ? -11.510 -3.132 -7.118 1.00 91.06 93 TYR A N 1
ATOM 759 C CA . TYR A 1 93 ? -10.649 -3.645 -8.171 1.00 91.06 93 TYR A CA 1
ATOM 760 C C . TYR A 1 93 ? -10.111 -5.022 -7.767 1.00 91.06 93 TYR A C 1
ATOM 762 O O . TYR A 1 93 ? -9.053 -5.108 -7.131 1.00 91.06 93 TYR A O 1
ATOM 770 N N . PRO A 1 94 ? -10.813 -6.113 -8.134 1.00 85.88 94 PRO A N 1
ATOM 771 C CA . PRO A 1 94 ? -10.464 -7.464 -7.699 1.00 85.88 94 PRO A CA 1
ATOM 772 C C . PRO A 1 94 ? -9.027 -7.873 -8.044 1.00 85.88 94 PRO A C 1
ATOM 774 O O . PRO A 1 94 ? -8.394 -8.589 -7.277 1.00 85.88 94 PRO A O 1
ATOM 777 N N . ASN A 1 95 ? -8.453 -7.368 -9.139 1.00 90.12 95 ASN A N 1
ATOM 778 C CA . ASN A 1 95 ? -7.080 -7.678 -9.551 1.00 90.12 95 ASN A CA 1
ATOM 779 C C . ASN A 1 95 ? -6.017 -6.851 -8.785 1.00 90.12 95 ASN A C 1
ATOM 781 O O . ASN A 1 95 ? -5.053 -6.347 -9.367 1.00 90.12 95 ASN A O 1
ATOM 785 N N . THR A 1 96 ? -6.221 -6.682 -7.474 1.00 92.31 96 THR A N 1
ATOM 786 C CA . THR A 1 96 ? -5.327 -5.973 -6.546 1.00 92.31 96 THR A CA 1
ATOM 787 C C . THR A 1 96 ? -4.724 -6.943 -5.535 1.00 92.31 96 THR A C 1
ATOM 789 O O . THR A 1 96 ? -5.402 -7.434 -4.625 1.00 92.31 96 THR A O 1
ATOM 792 N N . VAL A 1 97 ? -3.419 -7.172 -5.643 1.00 92.38 97 VAL A N 1
ATOM 793 C CA . VAL A 1 97 ? -2.650 -8.024 -4.733 1.00 92.38 97 VAL A CA 1
ATOM 794 C C . VAL A 1 97 ? -1.871 -7.156 -3.754 1.00 92.38 97 VAL A C 1
ATOM 796 O O . VAL A 1 97 ? -1.305 -6.136 -4.123 1.00 92.38 97 VAL A O 1
ATOM 799 N N . ILE A 1 98 ? -1.852 -7.577 -2.493 1.00 92.00 98 ILE A N 1
ATOM 800 C CA . ILE A 1 98 ? -0.963 -7.044 -1.456 1.00 92.00 98 ILE A CA 1
ATOM 801 C C . ILE A 1 98 ? -0.110 -8.232 -1.048 1.00 92.00 98 ILE A C 1
ATOM 803 O O . ILE A 1 98 ? -0.668 -9.282 -0.731 1.00 92.00 98 ILE A O 1
ATOM 807 N N . TYR A 1 99 ? 1.202 -8.079 -1.120 1.00 90.88 99 TYR A N 1
ATOM 808 C CA . TYR A 1 99 ? 2.169 -9.125 -0.847 1.00 90.88 99 TYR A CA 1
ATOM 809 C C . TYR A 1 99 ? 3.185 -8.603 0.161 1.00 90.88 99 TYR A C 1
ATOM 811 O O . TYR A 1 99 ? 3.855 -7.610 -0.105 1.00 90.88 99 TYR A O 1
ATOM 819 N N . ASP A 1 100 ? 3.284 -9.271 1.304 1.00 89.56 100 ASP A N 1
ATOM 820 C CA . ASP A 1 100 ? 4.281 -8.977 2.328 1.00 89.56 100 ASP A CA 1
ATOM 821 C C . ASP A 1 100 ? 5.635 -9.580 1.913 1.00 89.56 100 ASP A C 1
ATOM 823 O O . ASP A 1 100 ? 5.791 -10.804 1.842 1.00 89.56 100 ASP A O 1
ATOM 827 N N . ALA A 1 101 ? 6.605 -8.716 1.600 1.00 87.75 101 ALA A N 1
ATOM 828 C CA . ALA A 1 101 ? 7.950 -9.115 1.199 1.00 87.75 101 ALA A CA 1
ATOM 829 C C . ALA A 1 101 ? 8.897 -9.381 2.379 1.00 87.75 101 ALA A C 1
ATOM 831 O O . ALA A 1 101 ? 9.973 -9.937 2.152 1.00 87.75 101 ALA A O 1
ATOM 832 N N . SER A 1 102 ? 8.463 -9.084 3.609 1.00 82.75 102 SER A N 1
ATOM 833 C CA . SER A 1 102 ? 8.725 -9.836 4.839 1.00 82.75 102 SER A CA 1
ATOM 834 C C . SER A 1 102 ? 9.902 -10.807 4.809 1.00 82.75 102 SER A C 1
ATOM 836 O O . SER A 1 102 ? 11.048 -10.526 5.167 1.00 82.75 102 SER A O 1
ATOM 838 N N . ASN A 1 103 ? 9.526 -12.003 4.371 1.00 77.62 103 ASN A N 1
ATOM 839 C CA . ASN A 1 103 ? 10.331 -13.213 4.332 1.00 77.62 103 ASN A CA 1
ATOM 840 C C . ASN A 1 103 ? 10.444 -13.745 2.898 1.00 77.62 103 ASN A C 1
ATOM 842 O O . ASN A 1 103 ? 10.636 -14.944 2.688 1.00 77.62 103 ASN A O 1
ATOM 846 N N . ALA A 1 104 ? 10.240 -12.875 1.907 1.00 80.81 104 ALA A N 1
ATOM 847 C CA . ALA A 1 104 ? 10.369 -13.260 0.518 1.00 80.81 104 ALA A CA 1
ATOM 848 C C . ALA A 1 104 ? 11.835 -13.582 0.209 1.00 80.81 104 ALA A C 1
ATOM 850 O O . ALA A 1 104 ? 12.766 -13.028 0.796 1.00 80.81 104 ALA A O 1
ATOM 851 N N . SER A 1 105 ? 12.042 -14.477 -0.746 1.00 77.81 105 SER A N 1
ATOM 852 C CA . SER A 1 105 ? 13.370 -14.855 -1.218 1.00 77.81 105 SER A CA 1
ATOM 853 C C . SER A 1 105 ? 13.422 -14.887 -2.745 1.00 77.81 105 SER A C 1
ATOM 855 O O . SER A 1 105 ? 12.373 -15.031 -3.394 1.00 77.81 105 SER A O 1
ATOM 857 N N . PRO A 1 106 ? 14.626 -14.761 -3.339 1.00 75.38 106 PRO A N 1
ATOM 858 C CA . PRO A 1 106 ? 14.775 -14.887 -4.777 1.00 75.38 106 PRO A CA 1
ATOM 859 C C . PRO A 1 106 ? 14.324 -16.270 -5.220 1.00 75.38 106 PRO A C 1
ATOM 861 O O . PRO A 1 106 ? 14.596 -17.262 -4.541 1.00 75.38 106 PRO A O 1
ATOM 864 N N . LYS A 1 107 ? 13.716 -16.372 -6.403 1.00 67.31 107 LYS A N 1
ATOM 865 C CA . LYS A 1 107 ? 13.176 -17.650 -6.898 1.00 67.31 107 LYS A CA 1
ATOM 866 C C . LYS A 1 107 ? 14.204 -18.795 -6.970 1.00 67.31 107 LYS A C 1
ATOM 868 O O . LYS A 1 107 ? 13.844 -19.970 -6.985 1.00 67.31 107 LYS A O 1
ATOM 873 N N . SER A 1 108 ? 15.495 -18.477 -7.031 1.00 61.88 108 SER A N 1
ATOM 874 C CA . SER A 1 108 ? 16.583 -19.460 -7.016 1.00 61.88 108 SER A CA 1
ATOM 875 C C . SER A 1 108 ? 16.772 -20.180 -5.673 1.00 61.88 108 SER A C 1
ATOM 877 O O . SER A 1 108 ? 17.451 -21.206 -5.644 1.00 61.88 108 SER A O 1
ATOM 879 N N . PHE A 1 109 ? 16.197 -19.680 -4.575 1.00 63.50 109 PHE A N 1
ATOM 880 C CA . PHE A 1 109 ? 16.254 -20.317 -3.260 1.00 63.50 109 PHE A CA 1
ATOM 881 C C . PHE A 1 109 ? 15.076 -21.288 -3.088 1.00 63.50 109 PHE A C 1
ATOM 883 O O . PHE A 1 109 ? 13.919 -20.885 -3.040 1.00 63.50 109 PHE A O 1
ATOM 890 N N . ARG A 1 110 ? 15.365 -22.596 -3.014 1.00 56.34 110 ARG A N 1
ATOM 891 C CA . ARG A 1 110 ? 14.339 -23.637 -2.817 1.00 56.34 110 ARG A CA 1
ATOM 892 C C . ARG A 1 110 ? 13.800 -23.621 -1.382 1.00 56.34 110 ARG A C 1
ATOM 894 O O . ARG A 1 110 ? 14.595 -23.610 -0.447 1.00 56.34 110 ARG A O 1
ATOM 901 N N . GLY A 1 111 ? 12.478 -23.740 -1.230 1.00 57.94 111 GLY A N 1
ATOM 902 C CA . GLY A 1 111 ? 11.807 -23.984 0.057 1.00 57.94 111 GLY A CA 1
ATOM 903 C C . GLY A 1 111 ? 11.294 -22.746 0.803 1.00 57.94 111 GLY A C 1
ATOM 904 O O . GLY A 1 111 ? 10.756 -22.905 1.893 1.00 57.94 111 GLY A O 1
ATOM 905 N N . ASN A 1 112 ? 11.429 -21.549 0.226 1.00 60.53 112 ASN A N 1
ATOM 906 C CA . ASN A 1 112 ? 10.973 -20.283 0.807 1.00 60.53 112 ASN A CA 1
ATOM 907 C C . ASN A 1 112 ? 9.912 -19.611 -0.081 1.00 60.53 112 ASN A C 1
ATOM 909 O O . ASN A 1 112 ? 9.832 -19.896 -1.275 1.00 60.53 112 ASN A O 1
ATOM 913 N N . ASN A 1 113 ? 9.141 -18.678 0.490 1.00 71.69 113 ASN A N 1
ATOM 914 C CA . ASN A 1 113 ? 8.184 -17.855 -0.256 1.00 71.69 113 ASN A CA 1
ATOM 915 C C . ASN A 1 113 ? 8.921 -17.082 -1.360 1.00 71.69 113 ASN A C 1
ATOM 917 O O . ASN A 1 113 ? 9.817 -16.278 -1.078 1.00 71.69 113 ASN A O 1
ATOM 921 N N . SER A 1 114 ? 8.568 -17.332 -2.620 1.00 83.25 114 SER A N 1
ATOM 922 C CA . SER A 1 114 ? 9.170 -16.635 -3.751 1.00 83.25 114 SER A CA 1
ATOM 923 C C . SER A 1 114 ? 8.519 -15.271 -3.900 1.00 83.25 114 SER A C 1
ATOM 925 O O . SER A 1 114 ? 7.297 -15.152 -3.842 1.00 83.25 114 SER A O 1
ATOM 927 N N . LEU A 1 115 ? 9.310 -14.243 -4.206 1.00 84.44 115 LEU A N 1
ATOM 928 C CA . LEU A 1 115 ? 8.776 -12.941 -4.613 1.00 84.44 115 LEU A CA 1
ATOM 929 C C . LEU A 1 115 ? 7.734 -13.068 -5.740 1.00 84.44 115 LEU A C 1
ATOM 931 O O . LEU A 1 115 ? 6.728 -12.361 -5.748 1.00 84.44 115 LEU A O 1
ATOM 935 N N . THR A 1 116 ? 7.947 -13.987 -6.688 1.00 88.31 116 THR A N 1
ATOM 936 C CA . THR A 1 116 ? 7.019 -14.203 -7.811 1.00 88.31 116 THR A CA 1
ATOM 937 C C . THR A 1 116 ? 5.665 -14.773 -7.392 1.00 88.31 116 THR A C 1
ATOM 939 O O . THR A 1 116 ? 4.724 -14.733 -8.186 1.00 88.31 116 THR A O 1
ATOM 942 N N . ASP A 1 117 ? 5.521 -15.224 -6.144 1.00 86.88 117 ASP A N 1
ATOM 943 C CA . ASP A 1 117 ? 4.249 -15.707 -5.614 1.00 86.88 117 ASP A CA 1
ATOM 944 C C . ASP A 1 117 ? 3.205 -14.589 -5.508 1.00 86.88 117 ASP A C 1
ATOM 946 O O . ASP A 1 117 ? 2.006 -14.861 -5.593 1.00 86.88 117 ASP A O 1
ATOM 950 N N . CYS A 1 118 ? 3.630 -13.316 -5.478 1.00 87.06 118 CYS A N 1
ATOM 951 C CA . CYS A 1 118 ? 2.723 -12.169 -5.610 1.00 87.06 118 CYS A CA 1
ATOM 952 C C . CYS A 1 118 ? 1.925 -12.170 -6.932 1.00 87.06 118 CYS A C 1
ATOM 954 O O . CYS A 1 118 ? 0.905 -11.494 -7.046 1.00 87.06 118 CYS A O 1
ATOM 956 N N . LEU A 1 119 ? 2.355 -12.951 -7.929 1.00 90.25 119 LEU A N 1
ATOM 957 C CA . LEU A 1 119 ? 1.722 -13.077 -9.242 1.00 90.25 119 LEU A CA 1
ATOM 958 C C . LEU A 1 119 ? 0.917 -14.383 -9.412 1.00 90.25 119 LEU A C 1
ATOM 960 O O . LEU A 1 119 ? 0.324 -14.614 -10.470 1.00 90.25 119 LEU A O 1
ATOM 964 N N . LEU A 1 120 ? 0.857 -15.254 -8.399 1.00 86.06 120 LEU A N 1
ATOM 965 C CA . LEU A 1 120 ? 0.122 -16.526 -8.490 1.00 86.06 120 LEU A CA 1
ATOM 966 C C . LEU A 1 120 ? -1.355 -16.326 -8.827 1.00 86.06 120 LEU A C 1
ATOM 968 O O . LEU A 1 120 ? -1.906 -17.047 -9.659 1.00 86.06 120 LEU A O 1
ATOM 972 N N . ASN A 1 121 ? -1.964 -15.297 -8.244 1.00 80.00 121 ASN A N 1
ATOM 973 C CA . ASN A 1 121 ? -3.392 -15.022 -8.379 1.00 80.00 121 ASN A CA 1
ATOM 974 C C . ASN A 1 121 ? -3.698 -13.816 -9.274 1.00 80.00 121 ASN A C 1
ATOM 976 O O . ASN A 1 121 ? -4.858 -13.444 -9.395 1.00 80.00 121 ASN A O 1
ATOM 980 N N . VAL A 1 122 ? -2.693 -13.218 -9.929 1.00 84.88 122 VAL A N 1
ATOM 981 C CA . VAL A 1 122 ? -2.962 -12.108 -10.856 1.00 84.88 122 VAL A CA 1
ATOM 982 C C . VAL A 1 122 ? -3.439 -12.624 -12.207 1.00 84.88 122 VAL A C 1
ATOM 984 O O . VAL A 1 122 ? -2.899 -13.605 -12.741 1.00 84.88 122 VAL A O 1
ATOM 987 N N . ASP A 1 123 ? -4.402 -11.912 -12.784 1.00 86.62 123 ASP A N 1
ATOM 988 C CA . ASP A 1 123 ? -4.712 -11.980 -14.207 1.00 86.62 123 ASP A CA 1
ATOM 989 C C . ASP A 1 123 ? -3.962 -10.851 -14.924 1.00 86.62 123 ASP A C 1
ATOM 991 O O . ASP A 1 123 ? -4.341 -9.681 -14.850 1.00 86.62 123 ASP A O 1
ATOM 995 N N . ALA A 1 124 ? -2.878 -11.190 -15.625 1.00 84.50 124 ALA A N 1
ATOM 996 C CA . ALA A 1 124 ? -2.062 -10.212 -16.345 1.00 84.50 124 ALA A CA 1
ATOM 997 C C . ALA A 1 124 ? -2.815 -9.497 -17.482 1.00 84.50 124 ALA A C 1
ATOM 999 O O . ALA A 1 124 ? -2.431 -8.390 -17.868 1.00 84.50 124 ALA A O 1
ATOM 1000 N N . SER A 1 125 ? -3.902 -10.080 -18.001 1.00 83.88 125 SER A N 1
ATOM 1001 C CA . SER A 1 125 ? -4.732 -9.427 -19.018 1.00 83.88 125 SER A CA 1
ATOM 1002 C C . SER A 1 125 ? -5.522 -8.244 -18.442 1.00 83.88 125 SER A C 1
ATOM 1004 O O . SER A 1 125 ? -5.785 -7.273 -19.155 1.00 83.88 125 SER A O 1
ATOM 1006 N N . GLN A 1 126 ? -5.798 -8.275 -17.133 1.00 88.38 126 GLN A N 1
ATOM 1007 C CA . GLN A 1 126 ? -6.643 -7.326 -16.405 1.00 88.38 126 GLN A CA 1
ATOM 1008 C C . GLN A 1 126 ? -5.842 -6.293 -15.598 1.00 88.38 126 GLN A C 1
ATOM 1010 O O . GLN A 1 126 ? -6.259 -5.907 -14.514 1.00 88.38 126 GLN A O 1
ATOM 1015 N N . LYS A 1 127 ? -4.676 -5.861 -16.090 1.00 92.62 127 LYS A N 1
ATOM 1016 C CA . LYS A 1 127 ? -3.892 -4.721 -15.550 1.00 92.62 127 LYS A CA 1
ATOM 1017 C C . LYS A 1 127 ? -3.706 -4.723 -14.020 1.00 92.62 127 LYS A C 1
ATOM 1019 O O . LYS A 1 127 ? -4.047 -3.744 -13.351 1.00 92.62 127 LYS A O 1
ATOM 1024 N N . PRO A 1 128 ? -3.158 -5.805 -13.450 1.00 94.75 128 PRO A N 1
ATOM 1025 C CA . PRO A 1 128 ? -3.103 -5.978 -12.006 1.00 94.75 128 PRO A CA 1
ATOM 1026 C C . PRO A 1 128 ? -2.324 -4.861 -11.315 1.00 94.75 128 PRO A C 1
ATOM 1028 O O . PRO A 1 128 ? -1.373 -4.298 -11.871 1.00 94.75 128 PRO A O 1
ATOM 1031 N N . TRP A 1 129 ? -2.711 -4.605 -10.071 1.00 96.81 129 TRP A N 1
ATOM 1032 C CA . TRP A 1 129 ? -1.987 -3.757 -9.133 1.00 96.81 129 TRP A CA 1
ATOM 1033 C C . TRP A 1 129 ? -1.401 -4.627 -8.027 1.00 96.81 129 TRP A C 1
ATOM 1035 O O . TRP A 1 129 ? -2.140 -5.259 -7.277 1.00 96.81 129 TRP A O 1
ATOM 1045 N N . VAL A 1 130 ? -0.075 -4.676 -7.938 1.00 96.44 130 VAL A N 1
ATOM 1046 C CA . VAL A 1 130 ? 0.660 -5.476 -6.955 1.00 96.44 130 VAL A CA 1
ATOM 1047 C C . VAL A 1 130 ? 1.366 -4.534 -5.989 1.00 96.44 130 VAL A C 1
ATOM 1049 O O . VAL A 1 130 ? 2.318 -3.843 -6.352 1.00 96.44 130 VAL A O 1
ATOM 1052 N N . PHE A 1 131 ? 0.889 -4.503 -4.751 1.00 96.56 131 PHE A N 1
ATOM 1053 C CA . PHE A 1 131 ? 1.501 -3.774 -3.651 1.00 96.56 131 PHE A CA 1
ATOM 1054 C C . PHE A 1 131 ? 2.474 -4.705 -2.936 1.00 96.56 131 PHE A C 1
ATOM 1056 O O . PHE A 1 131 ? 2.060 -5.741 -2.419 1.00 96.56 131 PHE A O 1
ATOM 1063 N N . ILE A 1 132 ? 3.754 -4.348 -2.933 1.00 94.44 132 ILE A N 1
ATOM 1064 C CA . ILE A 1 132 ? 4.811 -5.087 -2.243 1.00 94.44 132 ILE A CA 1
ATOM 1065 C C . ILE A 1 132 ? 5.076 -4.366 -0.927 1.00 94.44 132 ILE A C 1
ATOM 1067 O O . ILE A 1 132 ? 5.716 -3.314 -0.923 1.00 94.44 132 ILE A O 1
ATOM 1071 N N . ASP A 1 133 ? 4.514 -4.894 0.156 1.00 92.69 133 ASP A N 1
ATOM 1072 C CA . ASP A 1 133 ? 4.668 -4.357 1.505 1.00 92.69 133 ASP A CA 1
ATOM 1073 C C . ASP A 1 133 ? 5.962 -4.843 2.155 1.00 92.69 133 ASP A C 1
ATOM 1075 O O . ASP A 1 133 ? 6.521 -5.863 1.750 1.00 92.69 133 ASP A O 1
ATOM 1079 N N . GLU A 1 134 ? 6.462 -4.080 3.123 1.00 90.25 134 GLU A N 1
ATOM 1080 C CA . GLU A 1 134 ? 7.770 -4.303 3.760 1.00 90.25 134 GLU A CA 1
ATOM 1081 C C . GLU A 1 134 ? 8.912 -4.474 2.731 1.00 90.25 134 GLU A C 1
ATOM 1083 O O . GLU A 1 134 ? 9.872 -5.220 2.931 1.00 90.25 134 GLU A O 1
ATOM 1088 N N . PHE A 1 135 ? 8.829 -3.751 1.604 1.00 92.12 135 PHE A N 1
ATOM 1089 C CA . PHE A 1 135 ? 9.794 -3.844 0.507 1.00 92.12 135 PHE A CA 1
ATOM 1090 C C . PHE A 1 135 ? 11.225 -3.580 0.984 1.00 92.12 135 PHE A C 1
ATOM 1092 O O . PHE A 1 135 ? 12.129 -4.312 0.593 1.00 92.12 135 PHE A O 1
ATOM 1099 N N . ASP A 1 136 ? 11.424 -2.608 1.881 1.00 90.25 136 ASP A N 1
ATOM 1100 C CA . ASP A 1 136 ? 12.730 -2.260 2.451 1.00 90.25 136 ASP A CA 1
ATOM 1101 C C . ASP A 1 136 ? 13.377 -3.393 3.263 1.00 90.25 136 ASP A C 1
ATOM 1103 O O . ASP A 1 136 ? 14.586 -3.374 3.478 1.00 90.25 136 ASP A O 1
ATOM 1107 N N . LYS A 1 137 ? 12.613 -4.407 3.685 1.00 86.56 137 LYS A N 1
ATOM 1108 C CA . LYS A 1 137 ? 13.138 -5.566 4.420 1.00 86.56 137 LYS A CA 1
ATOM 1109 C C . LYS A 1 137 ? 13.729 -6.638 3.513 1.00 86.56 137 LYS A C 1
ATOM 1111 O O . LYS A 1 137 ? 14.692 -7.292 3.907 1.00 86.56 137 LYS A O 1
ATOM 1116 N N . CYS A 1 138 ? 13.203 -6.792 2.298 1.00 80.75 138 CYS A N 1
ATOM 1117 C CA . CYS A 1 138 ? 13.673 -7.816 1.361 1.00 80.75 138 CYS A CA 1
ATOM 1118 C C . CYS A 1 138 ? 14.911 -7.389 0.547 1.00 80.75 138 CYS A C 1
ATOM 1120 O O . CYS A 1 138 ? 15.637 -8.231 0.016 1.00 80.75 138 CYS A O 1
ATOM 1122 N N . ILE A 1 139 ? 15.187 -6.085 0.482 1.00 81.06 139 ILE A N 1
ATOM 1123 C CA . ILE A 1 139 ? 16.377 -5.500 -0.151 1.00 81.06 139 ILE A CA 1
ATOM 1124 C C . ILE A 1 139 ? 17.471 -5.255 0.896 1.00 81.06 139 ILE A C 1
ATOM 1126 O O . ILE A 1 139 ? 17.805 -4.132 1.255 1.00 81.06 139 ILE A O 1
ATOM 1130 N N . THR A 1 140 ? 18.035 -6.329 1.446 1.00 66.75 140 THR A N 1
ATOM 1131 C CA . THR A 1 140 ? 19.069 -6.199 2.482 1.00 66.75 140 THR A CA 1
ATOM 1132 C C . THR A 1 140 ? 20.378 -5.652 1.899 1.00 66.75 140 THR A C 1
ATOM 1134 O O . THR A 1 140 ? 21.014 -6.320 1.070 1.00 66.75 140 THR A O 1
ATOM 1137 N N . LYS A 1 141 ? 20.805 -4.472 2.377 1.00 66.50 141 LYS A N 1
ATOM 1138 C CA . LYS A 1 141 ? 22.069 -3.812 2.004 1.00 66.50 141 LYS A CA 1
ATOM 1139 C C . LYS A 1 141 ? 23.254 -4.784 2.089 1.00 66.50 141 LYS A C 1
ATOM 1141 O O . LYS A 1 141 ? 23.417 -5.496 3.077 1.00 66.50 141 LYS A O 1
ATOM 1146 N N . GLY A 1 142 ? 24.086 -4.811 1.047 1.00 64.50 142 GLY A N 1
ATOM 1147 C CA . GLY A 1 142 ? 25.362 -5.541 1.033 1.00 64.50 142 GLY A CA 1
ATOM 1148 C C . GLY A 1 142 ? 25.276 -7.072 1.052 1.00 64.50 142 GLY A C 1
ATOM 1149 O O . GLY A 1 142 ? 26.315 -7.730 1.083 1.00 64.50 142 GLY A O 1
ATOM 1150 N N . SER A 1 143 ? 24.076 -7.659 1.014 1.00 79.12 143 SER A N 1
ATOM 1151 C CA . SER A 1 143 ? 23.908 -9.111 0.918 1.00 79.12 143 SER A CA 1
ATOM 1152 C C . SER A 1 143 ? 23.724 -9.561 -0.535 1.00 79.12 143 SER A C 1
ATOM 1154 O O . SER A 1 143 ? 23.095 -8.878 -1.352 1.00 79.12 143 SER A O 1
ATOM 1156 N N . GLU A 1 144 ? 24.237 -10.748 -0.861 1.00 80.75 144 GLU A N 1
ATOM 1157 C CA . GLU A 1 144 ? 24.011 -11.382 -2.165 1.00 80.75 144 GLU A CA 1
ATOM 1158 C C . GLU A 1 144 ? 22.510 -11.610 -2.412 1.00 80.75 144 GLU A C 1
ATOM 1160 O O . GLU A 1 144 ? 21.998 -11.285 -3.481 1.00 80.75 144 GLU A O 1
ATOM 1165 N N . VAL A 1 145 ? 21.778 -12.059 -1.385 1.00 82.25 145 VAL A N 1
ATOM 1166 C CA . VAL A 1 145 ? 20.327 -12.298 -1.447 1.00 82.25 145 VAL A CA 1
ATOM 1167 C C . VAL A 1 145 ? 19.558 -11.015 -1.771 1.00 82.25 145 VAL A C 1
ATOM 1169 O O . VAL A 1 145 ? 18.729 -11.023 -2.677 1.00 82.25 145 VAL A O 1
ATOM 1172 N N . GLY A 1 146 ? 19.860 -9.904 -1.094 1.00 81.44 146 GLY A N 1
ATOM 1173 C CA . GLY A 1 146 ? 19.229 -8.608 -1.358 1.00 81.44 146 GLY A CA 1
ATOM 1174 C C . GLY A 1 146 ? 19.518 -8.092 -2.769 1.00 81.44 146 GLY A C 1
ATOM 1175 O O . GLY A 1 146 ? 18.622 -7.583 -3.440 1.00 81.44 146 GLY A O 1
ATOM 1176 N N . SER A 1 147 ? 20.738 -8.307 -3.271 1.00 82.38 147 SER A N 1
ATOM 1177 C CA . SER A 1 147 ? 21.112 -7.943 -4.646 1.00 82.38 147 SER A CA 1
ATOM 1178 C C . SER A 1 147 ? 20.344 -8.768 -5.684 1.00 82.38 147 SER A C 1
ATOM 1180 O O . SER A 1 147 ? 19.865 -8.233 -6.686 1.00 82.38 147 SER A O 1
ATOM 1182 N N . MET A 1 148 ? 20.167 -10.069 -5.432 1.00 86.19 148 MET A N 1
ATOM 1183 C CA . MET A 1 148 ? 19.350 -10.949 -6.272 1.00 86.19 148 MET A CA 1
ATOM 1184 C C . MET A 1 148 ? 17.870 -10.548 -6.246 1.00 86.19 148 MET A C 1
ATOM 1186 O O . MET A 1 148 ? 17.247 -10.500 -7.306 1.00 86.19 148 MET A O 1
ATOM 1190 N N . MET A 1 149 ? 17.330 -10.205 -5.069 1.00 87.44 149 MET A N 1
ATOM 1191 C CA . MET A 1 149 ? 15.966 -9.685 -4.922 1.00 87.44 149 MET A CA 1
ATOM 1192 C C . MET A 1 149 ? 15.770 -8.408 -5.734 1.00 87.44 149 MET A C 1
ATOM 1194 O O . MET A 1 149 ? 14.840 -8.325 -6.533 1.00 87.44 149 MET A O 1
ATOM 1198 N N . ALA A 1 150 ? 16.671 -7.434 -5.594 1.00 86.06 150 ALA A N 1
ATOM 1199 C CA . ALA A 1 150 ? 16.601 -6.179 -6.334 1.00 86.06 150 ALA A CA 1
ATOM 1200 C C . ALA A 1 150 ? 16.624 -6.407 -7.856 1.00 86.06 150 ALA A C 1
ATOM 1202 O O . ALA A 1 150 ? 15.826 -5.813 -8.582 1.00 86.06 150 ALA A O 1
ATOM 1203 N N . ALA A 1 151 ? 17.482 -7.311 -8.341 1.00 88.06 151 ALA A N 1
ATOM 1204 C CA . ALA A 1 151 ? 17.548 -7.668 -9.757 1.00 88.06 151 ALA A CA 1
ATOM 1205 C C . ALA A 1 151 ? 16.271 -8.370 -10.256 1.00 88.06 151 ALA A C 1
ATOM 1207 O O . ALA A 1 151 ? 15.830 -8.134 -11.383 1.00 88.06 151 ALA A O 1
ATOM 1208 N N . GLU A 1 152 ? 15.665 -9.235 -9.441 1.00 90.06 152 GLU A N 1
ATOM 1209 C CA . GLU A 1 152 ? 14.401 -9.896 -9.774 1.00 90.06 152 GLU A CA 1
ATOM 1210 C C . GLU A 1 152 ? 13.249 -8.884 -9.832 1.00 90.06 152 GLU A C 1
ATOM 1212 O O . GLU A 1 152 ? 12.533 -8.824 -10.832 1.00 90.06 152 GLU A O 1
ATOM 1217 N N . ILE A 1 153 ? 13.137 -8.013 -8.827 1.00 91.25 153 ILE A N 1
ATOM 1218 C CA . ILE A 1 153 ? 12.141 -6.938 -8.777 1.00 91.25 153 ILE A CA 1
ATOM 1219 C C . ILE A 1 153 ? 12.279 -6.002 -9.977 1.00 91.25 153 ILE A C 1
ATOM 1221 O O . ILE A 1 153 ? 11.278 -5.636 -10.593 1.00 91.25 153 ILE A O 1
ATOM 1225 N N . LEU A 1 154 ? 13.509 -5.641 -10.345 1.00 91.75 154 LEU A N 1
ATOM 1226 C CA . LEU A 1 154 ? 13.770 -4.786 -11.493 1.00 91.75 154 LEU A CA 1
ATOM 1227 C C . LEU A 1 154 ? 13.227 -5.397 -12.794 1.00 91.75 154 LEU A C 1
ATOM 1229 O O . LEU A 1 154 ? 12.567 -4.699 -13.565 1.00 91.75 154 LEU A O 1
ATOM 1233 N N . LYS A 1 155 ? 13.436 -6.704 -13.012 1.00 92.38 155 LYS A N 1
ATOM 1234 C CA . LYS A 1 155 ? 12.886 -7.426 -14.173 1.00 92.38 155 LYS A CA 1
ATOM 1235 C C . LYS A 1 155 ? 11.357 -7.405 -14.178 1.00 92.38 155 LYS A C 1
ATOM 1237 O O . LYS A 1 155 ? 10.748 -7.147 -15.215 1.00 92.38 155 LYS A O 1
ATOM 1242 N N . LEU A 1 156 ? 10.726 -7.629 -13.023 1.00 93.81 156 LEU A N 1
ATOM 1243 C CA . LEU A 1 156 ? 9.265 -7.558 -12.896 1.00 93.81 156 LEU A CA 1
ATOM 1244 C C . LEU A 1 156 ? 8.744 -6.143 -13.209 1.00 93.81 156 LEU A C 1
ATOM 1246 O O . LEU A 1 156 ? 7.768 -5.985 -13.955 1.00 93.81 156 LEU A O 1
ATOM 1250 N N . ALA A 1 157 ? 9.422 -5.117 -12.690 1.00 93.75 157 ALA A N 1
ATOM 1251 C CA . ALA A 1 157 ? 9.104 -3.708 -12.895 1.00 93.75 157 ALA A CA 1
ATOM 1252 C C . ALA A 1 157 ? 9.377 -3.217 -14.329 1.00 93.75 157 ALA A C 1
ATOM 1254 O O . ALA A 1 157 ? 8.749 -2.245 -14.744 1.00 93.75 157 ALA A O 1
ATOM 1255 N N . GLU A 1 158 ? 10.253 -3.874 -15.096 1.00 92.50 158 GLU A N 1
ATOM 1256 C CA . GLU A 1 158 ? 10.451 -3.634 -16.536 1.00 92.50 158 GLU A CA 1
ATOM 1257 C C . GLU A 1 158 ? 9.283 -4.142 -17.374 1.00 92.50 158 GLU A C 1
ATOM 1259 O O . GLU A 1 158 ? 8.777 -3.444 -18.249 1.00 92.50 158 GLU A O 1
ATOM 1264 N N . GLY A 1 159 ? 8.849 -5.363 -17.074 1.00 92.94 159 GLY A N 1
ATOM 1265 C CA . GLY A 1 159 ? 8.088 -6.176 -18.009 1.00 92.94 159 GLY A CA 1
ATOM 1266 C C . GLY A 1 159 ? 8.929 -7.359 -18.465 1.00 92.94 159 GLY A C 1
ATOM 1267 O O . GLY A 1 159 ? 9.864 -7.214 -19.247 1.00 92.94 159 GLY A O 1
ATOM 1268 N N . ALA A 1 160 ? 8.591 -8.537 -17.963 1.00 93.62 160 ALA A N 1
ATOM 1269 C CA . ALA A 1 160 ? 9.237 -9.787 -18.308 1.00 93.62 160 ALA A CA 1
ATOM 1270 C C . ALA A 1 160 ? 8.203 -10.912 -18.329 1.00 93.62 160 ALA A C 1
ATOM 1272 O O . ALA A 1 160 ? 7.185 -10.861 -17.637 1.00 93.62 160 ALA A O 1
ATOM 1273 N N . GLN A 1 161 ? 8.499 -11.963 -19.088 1.00 93.38 161 GLN A N 1
ATOM 1274 C CA . GLN A 1 161 ? 7.777 -13.222 -18.979 1.00 93.38 161 GLN A CA 1
ATOM 1275 C C . GLN A 1 161 ? 8.418 -14.063 -17.877 1.00 93.38 161 GLN A C 1
ATOM 1277 O O . GLN A 1 161 ? 9.557 -14.515 -18.008 1.00 93.38 161 GLN A O 1
ATOM 1282 N N . VAL A 1 162 ? 7.693 -14.259 -16.779 1.00 90.94 162 VAL A N 1
ATOM 1283 C CA . VAL A 1 162 ? 8.181 -14.979 -15.600 1.00 90.94 162 VAL A CA 1
ATOM 1284 C C . VAL A 1 162 ? 7.305 -16.183 -15.303 1.00 90.94 162 VAL A C 1
ATOM 1286 O O . VAL A 1 162 ? 6.079 -16.123 -15.358 1.00 90.94 162 VAL A O 1
ATOM 1289 N N . PHE A 1 163 ? 7.937 -17.311 -14.993 1.00 88.06 163 PHE A N 1
ATOM 1290 C CA . PHE A 1 163 ? 7.207 -18.445 -14.439 1.00 88.06 163 PHE A CA 1
ATOM 1291 C C . PHE A 1 163 ? 6.877 -18.154 -12.978 1.00 88.06 163 PHE A C 1
ATOM 1293 O O . PHE A 1 163 ? 7.752 -17.698 -12.246 1.00 88.06 163 PHE A O 1
ATOM 1300 N N . VAL A 1 164 ? 5.676 -18.497 -12.538 1.00 87.06 164 VAL A N 1
ATOM 1301 C CA . VAL A 1 164 ? 5.212 -18.322 -11.153 1.00 87.06 164 VAL A CA 1
ATOM 1302 C C . VAL A 1 164 ? 4.620 -19.644 -10.668 1.00 87.06 164 VAL A C 1
ATOM 1304 O O . VAL A 1 164 ? 4.097 -20.396 -11.493 1.00 87.06 164 VAL A O 1
ATOM 1307 N N . GLY A 1 165 ? 4.734 -19.940 -9.373 1.00 80.19 165 GLY A N 1
ATOM 1308 C CA . GLY A 1 165 ? 4.261 -21.191 -8.776 1.00 80.19 165 GLY A CA 1
ATOM 1309 C C . GLY A 1 165 ? 5.110 -22.432 -9.053 1.00 80.19 165 GLY A C 1
ATOM 1310 O O . GLY A 1 165 ? 6.012 -22.442 -9.900 1.00 80.19 165 GLY A O 1
ATOM 1311 N N . GLU A 1 166 ? 4.786 -23.496 -8.321 1.00 79.19 166 GLU A N 1
ATOM 1312 C CA . GLU A 1 166 ? 5.441 -24.802 -8.389 1.00 79.19 166 GLU A CA 1
ATOM 1313 C C . GLU A 1 166 ? 4.538 -25.864 -9.034 1.00 79.19 166 GLU A C 1
ATOM 1315 O O . GLU A 1 166 ? 3.308 -25.772 -9.006 1.00 79.19 166 GLU A O 1
ATOM 1320 N N . GLU A 1 167 ? 5.169 -26.879 -9.633 1.00 75.25 167 GLU A N 1
ATOM 1321 C CA . GLU A 1 167 ? 4.531 -28.074 -10.204 1.00 75.25 167 GLU A CA 1
ATOM 1322 C C . GLU A 1 167 ? 3.222 -27.800 -10.973 1.00 75.25 167 GLU A C 1
ATOM 1324 O O . GLU A 1 167 ? 3.251 -27.318 -12.106 1.00 75.25 167 GLU A O 1
ATOM 1329 N N . LYS A 1 168 ? 2.070 -28.115 -10.361 1.00 68.19 168 LYS A N 1
ATOM 1330 C CA . LYS A 1 168 ? 0.728 -28.051 -10.959 1.00 68.19 168 LYS A CA 1
ATOM 1331 C C . LYS A 1 168 ? 0.169 -26.632 -11.080 1.00 68.19 168 LYS A C 1
ATOM 1333 O O . LYS A 1 168 ? -0.765 -26.432 -11.848 1.00 68.19 168 LYS A O 1
ATOM 1338 N N . GLN A 1 169 ? 0.713 -25.666 -10.339 1.00 73.00 169 GLN A N 1
ATOM 1339 C CA . GLN A 1 169 ? 0.308 -24.255 -10.391 1.00 73.00 169 GLN A CA 1
ATOM 1340 C C . GLN A 1 169 ? 1.246 -23.404 -11.255 1.00 73.00 169 GLN A C 1
ATOM 1342 O O . GLN A 1 169 ? 1.073 -22.188 -11.348 1.00 73.00 169 GLN A O 1
ATOM 1347 N N . ARG A 1 170 ? 2.239 -24.029 -11.905 1.00 82.88 170 ARG A N 1
ATOM 1348 C CA . ARG A 1 170 ? 3.209 -23.311 -12.724 1.00 82.88 170 ARG A CA 1
ATOM 1349 C C . ARG A 1 170 ? 2.523 -22.651 -13.920 1.00 82.88 170 ARG A C 1
ATOM 1351 O O . ARG A 1 170 ? 2.080 -23.336 -14.840 1.00 82.88 170 ARG A O 1
ATOM 1358 N N . LYS A 1 171 ? 2.519 -21.319 -13.956 1.00 87.94 171 LYS A N 1
ATOM 1359 C CA . LYS A 1 171 ? 2.031 -20.530 -15.099 1.00 87.94 171 LYS A CA 1
ATOM 1360 C C . LYS A 1 171 ? 3.068 -19.502 -15.543 1.00 87.94 171 LYS A C 1
ATOM 1362 O O . LYS A 1 171 ? 3.936 -19.111 -14.763 1.00 87.94 171 LYS A O 1
ATOM 1367 N N . LEU A 1 172 ? 3.005 -19.104 -16.810 1.00 90.50 172 LEU A N 1
ATOM 1368 C CA . LEU A 1 172 ? 3.814 -18.016 -17.358 1.00 90.50 172 LEU A CA 1
ATOM 1369 C C . LEU A 1 172 ? 3.006 -16.720 -17.265 1.00 90.50 172 LEU A C 1
ATOM 1371 O O . LEU A 1 172 ? 1.869 -16.676 -17.729 1.00 90.50 172 LEU A O 1
ATOM 1375 N N . VAL A 1 173 ? 3.584 -15.687 -16.661 1.00 92.50 173 VAL A N 1
ATOM 1376 C CA . VAL A 1 173 ? 2.958 -14.374 -16.476 1.00 92.50 173 VAL A CA 1
ATOM 1377 C C . VAL A 1 173 ? 3.794 -13.327 -17.194 1.00 92.50 173 VAL A C 1
ATOM 1379 O O . VAL A 1 173 ? 5.003 -13.257 -16.989 1.00 92.50 173 VAL A O 1
ATOM 1382 N N . ASP A 1 174 ? 3.147 -12.518 -18.028 1.00 95.19 174 ASP A N 1
ATOM 1383 C CA . ASP A 1 174 ? 3.748 -11.336 -18.643 1.00 95.19 174 ASP A CA 1
ATOM 1384 C C . ASP A 1 174 ? 3.528 -10.118 -17.734 1.00 95.19 174 ASP A C 1
ATOM 1386 O O . ASP A 1 174 ? 2.388 -9.744 -17.443 1.00 95.19 174 ASP A O 1
ATOM 1390 N N . THR A 1 175 ? 4.616 -9.503 -17.263 1.00 96.31 175 THR A N 1
ATOM 1391 C CA . THR A 1 175 ? 4.547 -8.352 -16.358 1.00 96.31 175 THR A CA 1
ATOM 1392 C C . THR A 1 175 ? 4.557 -6.991 -17.050 1.00 96.31 175 THR A C 1
ATOM 1394 O O . THR A 1 175 ? 4.553 -5.970 -16.356 1.00 96.31 175 THR A O 1
ATOM 1397 N N . SER A 1 176 ? 4.523 -6.918 -18.387 1.00 95.81 176 SER A N 1
ATOM 1398 C CA . SER A 1 176 ? 4.559 -5.649 -19.134 1.00 95.81 176 SER A CA 1
ATOM 1399 C C . SER A 1 176 ? 3.406 -4.694 -18.806 1.00 95.81 176 SER A C 1
ATOM 1401 O O . SER A 1 176 ? 3.534 -3.495 -19.036 1.00 95.81 176 SER A O 1
ATOM 1403 N N . LEU A 1 177 ? 2.302 -5.191 -18.234 1.00 95.94 177 LEU A N 1
ATOM 1404 C CA . LEU A 1 177 ? 1.141 -4.388 -17.813 1.00 95.94 177 LEU A CA 1
ATOM 1405 C C . LEU A 1 177 ? 0.732 -4.625 -16.349 1.00 95.94 177 LEU A C 1
ATOM 1407 O O . LEU A 1 177 ? -0.349 -4.211 -15.930 1.00 95.94 177 LEU A O 1
ATOM 1411 N N . VAL A 1 178 ? 1.608 -5.263 -15.567 1.00 97.06 178 VAL A N 1
ATOM 1412 C CA . VAL A 1 178 ? 1.476 -5.375 -14.108 1.00 97.06 178 VAL A CA 1
ATOM 1413 C C . VAL A 1 178 ? 2.036 -4.101 -13.473 1.00 97.06 178 VAL A C 1
ATOM 1415 O O . VAL A 1 178 ? 3.182 -3.738 -13.740 1.00 97.06 178 VAL A O 1
ATOM 1418 N N . ASN A 1 179 ? 1.252 -3.424 -12.642 1.00 97.94 179 ASN A N 1
ATOM 1419 C CA . ASN A 1 179 ? 1.645 -2.194 -11.952 1.00 97.94 179 ASN A CA 1
ATOM 1420 C C . ASN A 1 179 ? 2.165 -2.540 -10.556 1.00 97.94 179 ASN A C 1
ATOM 1422 O O . ASN A 1 179 ? 1.494 -3.276 -9.833 1.00 97.94 179 ASN A O 1
ATOM 1426 N N . PHE A 1 180 ? 3.330 -2.013 -10.174 1.00 98.00 180 PHE A N 1
ATOM 1427 C CA . PHE A 1 180 ? 3.942 -2.306 -8.875 1.00 98.00 180 PHE A CA 1
ATOM 1428 C C . PHE A 1 180 ? 3.960 -1.081 -7.960 1.00 98.00 180 PHE A C 1
ATOM 1430 O O . PHE A 1 180 ? 4.390 -0.000 -8.357 1.00 98.00 180 PHE A O 1
ATOM 1437 N N . VAL A 1 181 ? 3.539 -1.252 -6.711 1.00 98.25 181 VAL A N 1
ATOM 1438 C CA . VAL A 1 181 ? 3.644 -0.225 -5.668 1.00 98.25 181 VAL A CA 1
ATOM 1439 C C . VAL A 1 181 ? 4.499 -0.785 -4.543 1.00 98.25 181 VAL A C 1
ATOM 1441 O O . VAL A 1 181 ? 4.067 -1.667 -3.808 1.00 98.25 181 VAL A O 1
ATOM 1444 N N . PHE A 1 182 ? 5.721 -0.288 -4.420 1.00 97.19 182 PHE A N 1
ATOM 1445 C CA . PHE A 1 182 ? 6.660 -0.708 -3.388 1.00 97.19 182 PHE A CA 1
ATOM 1446 C C . PHE A 1 182 ? 6.431 0.129 -2.132 1.00 97.19 182 PHE A C 1
ATOM 1448 O O . PHE A 1 182 ? 6.567 1.352 -2.184 1.00 97.19 182 PHE A O 1
ATOM 1455 N N . LEU A 1 183 ? 6.060 -0.504 -1.022 1.00 96.06 183 LEU A N 1
ATOM 1456 C CA . LEU A 1 183 ? 5.790 0.159 0.251 1.00 96.06 183 LEU A CA 1
ATOM 1457 C C . LEU A 1 183 ? 6.936 -0.132 1.216 1.00 96.06 183 LEU A C 1
ATOM 1459 O O . LEU A 1 183 ? 7.289 -1.289 1.427 1.00 96.06 183 LEU A O 1
ATOM 1463 N N . GLY A 1 184 ? 7.508 0.905 1.822 1.00 93.44 184 GLY A N 1
ATOM 1464 C CA . GLY A 1 184 ? 8.604 0.719 2.768 1.00 93.44 184 GLY A CA 1
ATOM 1465 C C . GLY A 1 184 ? 8.695 1.811 3.819 1.00 93.44 184 GLY A C 1
ATOM 1466 O O . GLY A 1 184 ? 8.158 2.911 3.659 1.00 93.44 184 GLY A O 1
ATOM 1467 N N . THR A 1 185 ? 9.374 1.499 4.921 1.00 90.94 185 THR A N 1
ATOM 1468 C CA . THR A 1 185 ? 9.621 2.471 5.999 1.00 90.94 185 THR A CA 1
ATOM 1469 C C . THR A 1 185 ? 10.925 3.227 5.811 1.00 90.94 185 THR A C 1
ATOM 1471 O O . THR A 1 185 ? 10.999 4.407 6.152 1.00 90.94 185 THR A O 1
ATOM 1474 N N . PHE A 1 186 ? 11.947 2.545 5.279 1.00 90.62 186 PHE A N 1
ATOM 1475 C CA . PHE A 1 186 ? 13.321 3.035 5.181 1.00 90.62 186 PHE A CA 1
ATOM 1476 C C . PHE A 1 186 ? 13.838 3.574 6.526 1.00 90.62 186 PHE A C 1
ATOM 1478 O O . PHE A 1 186 ? 14.559 4.569 6.596 1.00 90.62 186 PHE A O 1
ATOM 1485 N N . ALA A 1 187 ? 13.459 2.900 7.620 1.00 85.88 187 ALA A N 1
ATOM 1486 C CA . ALA A 1 187 ? 13.754 3.335 8.984 1.00 85.88 187 ALA A CA 1
ATOM 1487 C C . ALA A 1 187 ? 15.261 3.457 9.275 1.00 85.88 187 ALA A C 1
ATOM 1489 O O . ALA A 1 187 ? 15.657 4.278 10.099 1.00 85.88 187 ALA A O 1
ATOM 1490 N N . GLU A 1 188 ? 16.104 2.667 8.605 1.00 83.06 188 GLU A N 1
ATOM 1491 C CA . GLU A 1 188 ? 17.565 2.735 8.752 1.00 83.06 188 GLU A CA 1
ATOM 1492 C C . GLU A 1 188 ? 18.131 4.071 8.262 1.00 83.06 188 GLU A C 1
ATOM 1494 O O . GLU A 1 188 ? 18.928 4.678 8.970 1.00 83.06 188 GLU A O 1
ATOM 1499 N N . LEU A 1 189 ? 17.637 4.598 7.137 1.00 83.50 189 LEU A N 1
ATOM 1500 C CA . LEU A 1 189 ? 18.072 5.899 6.611 1.00 83.50 189 LEU A CA 1
ATOM 1501 C C . LEU A 1 189 ? 17.705 7.042 7.555 1.00 83.50 189 LEU A C 1
ATOM 1503 O O . LEU A 1 189 ? 18.492 7.956 7.790 1.00 83.50 189 LEU A O 1
ATOM 1507 N N . LYS A 1 190 ? 16.519 6.962 8.169 1.00 78.50 190 LYS A N 1
ATOM 1508 C CA . LYS A 1 190 ? 16.110 7.929 9.193 1.00 78.50 190 LYS A CA 1
ATOM 1509 C C . LYS A 1 190 ? 16.996 7.867 10.443 1.00 78.50 190 LYS A C 1
ATOM 1511 O O . LYS A 1 190 ? 17.237 8.908 11.044 1.00 78.50 190 LYS A O 1
ATOM 1516 N N . LYS A 1 191 ? 17.487 6.683 10.833 1.00 78.00 191 LYS A N 1
ATOM 1517 C CA . LYS A 1 191 ? 18.429 6.519 11.958 1.00 78.00 191 LYS A CA 1
ATOM 1518 C C . LYS A 1 191 ? 19.827 7.037 11.625 1.00 78.00 191 LYS A C 1
ATOM 1520 O O . LYS A 1 191 ? 20.450 7.666 12.473 1.00 78.00 191 LYS A O 1
ATOM 1525 N N . GLU A 1 192 ? 20.311 6.816 10.402 1.00 74.31 192 GLU A N 1
ATOM 1526 C CA . GLU A 1 192 ? 21.609 7.338 9.945 1.00 74.31 192 GLU A CA 1
ATOM 1527 C C . GLU A 1 192 ? 21.667 8.872 10.102 1.00 74.31 192 GLU A C 1
ATOM 1529 O O . GLU A 1 192 ? 22.645 9.385 10.654 1.00 74.31 192 GLU A O 1
ATOM 1534 N N . ARG A 1 193 ? 20.572 9.585 9.779 1.00 75.25 193 ARG A N 1
ATOM 1535 C CA . ARG A 1 193 ? 20.428 11.036 10.027 1.00 75.25 193 ARG A CA 1
ATOM 1536 C C . ARG A 1 193 ? 20.552 11.437 11.501 1.00 75.25 193 ARG A C 1
ATOM 1538 O O . ARG A 1 193 ? 21.057 12.514 11.797 1.00 75.25 193 ARG A O 1
ATOM 1545 N N . GLU A 1 194 ? 20.086 10.608 12.435 1.00 65.88 194 GLU A N 1
ATOM 1546 C CA . GLU A 1 194 ? 20.230 10.886 13.874 1.00 65.88 194 GLU A CA 1
ATOM 1547 C C . GLU A 1 194 ? 21.688 10.740 14.319 1.00 65.88 194 GLU A C 1
ATOM 1549 O O . GLU A 1 194 ? 22.187 11.537 15.113 1.00 65.88 194 GLU A O 1
ATOM 1554 N N . THR A 1 195 ? 22.388 9.732 13.791 1.00 62.47 195 THR A N 1
ATOM 1555 C CA . THR A 1 195 ? 23.782 9.453 14.160 1.00 62.47 195 THR A CA 1
ATOM 1556 C C . THR A 1 195 ? 24.774 10.444 13.554 1.00 62.47 195 THR A C 1
ATOM 1558 O O . THR A 1 195 ? 25.755 10.788 14.211 1.00 62.47 195 THR A O 1
ATOM 1561 N N . SER A 1 196 ? 24.509 10.963 12.349 1.00 58.59 196 SER A N 1
ATOM 1562 C CA . SER A 1 196 ? 25.384 11.922 11.665 1.00 58.59 196 SER A CA 1
ATOM 1563 C C . SER A 1 196 ? 25.400 13.311 12.307 1.00 58.59 196 SER A C 1
ATOM 1565 O O . SER A 1 196 ? 26.281 14.103 11.989 1.00 58.59 196 SER A O 1
ATOM 1567 N N . ILE A 1 197 ? 24.477 13.609 13.227 1.00 57.44 197 ILE A N 1
ATOM 1568 C CA . ILE A 1 197 ? 24.441 14.852 14.018 1.00 57.44 197 ILE A CA 1
ATOM 1569 C C . ILE A 1 197 ? 25.466 14.813 15.182 1.00 57.44 197 ILE A C 1
ATOM 1571 O O . ILE A 1 197 ? 25.804 15.852 15.754 1.00 57.44 197 ILE A O 1
ATOM 1575 N N . GLY A 1 198 ? 26.023 13.642 15.524 1.00 48.44 198 GLY A N 1
ATOM 1576 C CA . GLY A 1 198 ? 27.005 13.463 16.600 1.00 48.44 198 GLY A CA 1
ATOM 1577 C C . GLY A 1 198 ? 28.457 13.326 16.114 1.00 48.44 198 GLY A C 1
ATOM 1578 O O . GLY A 1 198 ? 28.770 12.444 15.328 1.00 48.44 198 GLY A O 1
ATOM 1579 N N . PHE A 1 199 ? 29.357 14.152 16.667 1.00 41.53 199 PHE A N 1
ATOM 1580 C CA . PHE A 1 199 ? 30.823 14.161 16.476 1.00 41.53 199 PHE A CA 1
ATOM 1581 C C . PHE A 1 199 ? 31.348 14.510 15.061 1.00 41.53 199 PHE A C 1
ATOM 1583 O O . PHE A 1 199 ? 31.803 13.662 14.302 1.00 41.53 199 PHE A O 1
ATOM 1590 N N . GLY A 1 200 ? 31.443 15.817 14.775 1.00 52.62 200 GLY A N 1
ATOM 1591 C CA . GLY A 1 200 ? 32.452 16.367 13.848 1.00 52.62 200 GLY A CA 1
ATOM 1592 C C . GLY A 1 200 ? 32.073 16.513 12.368 1.00 52.62 200 GLY A C 1
ATOM 1593 O O . GLY A 1 200 ? 32.951 16.805 11.556 1.00 52.62 200 GLY A O 1
ATOM 1594 N N . SER A 1 201 ? 30.807 16.355 11.995 1.00 46.16 201 SER A N 1
ATOM 1595 C CA . SER A 1 201 ? 30.323 16.500 10.615 1.00 46.16 201 SER A CA 1
ATOM 1596 C C . SER A 1 201 ? 29.891 17.941 10.295 1.00 46.16 201 SER A C 1
ATOM 1598 O O . SER A 1 201 ? 29.239 18.625 11.084 1.00 46.16 201 SER A O 1
ATOM 1600 N N . LYS A 1 202 ? 30.284 18.420 9.109 1.00 44.81 202 LYS A N 1
ATOM 1601 C CA . LYS A 1 202 ? 29.789 19.665 8.505 1.00 44.81 202 LYS A CA 1
ATOM 1602 C C . LYS A 1 202 ? 28.347 19.459 8.026 1.00 44.81 202 LYS A C 1
ATOM 1604 O O . LYS A 1 202 ? 28.111 18.549 7.242 1.00 44.81 202 LYS A O 1
ATOM 1609 N N . ASP A 1 203 ? 27.444 20.334 8.463 1.00 44.38 203 ASP A N 1
ATOM 1610 C CA . ASP A 1 203 ? 26.167 20.685 7.823 1.00 44.38 203 ASP A CA 1
ATOM 1611 C C . ASP A 1 203 ? 25.322 19.538 7.228 1.00 44.38 203 ASP A C 1
ATOM 1613 O O . ASP A 1 203 ? 25.042 19.522 6.031 1.00 44.38 203 ASP A O 1
ATOM 1617 N N . SER A 1 204 ? 24.798 18.632 8.058 1.00 49.28 204 SER A N 1
ATOM 1618 C CA . SER A 1 204 ? 23.560 17.910 7.715 1.00 49.28 204 SER A CA 1
ATOM 1619 C C . SER A 1 204 ? 22.418 18.421 8.596 1.00 49.28 204 SER A C 1
ATOM 1621 O O . SER A 1 204 ? 22.116 17.860 9.645 1.00 49.28 204 SER A O 1
ATOM 1623 N N . SER A 1 205 ? 21.806 19.532 8.186 1.00 54.56 205 SER A N 1
ATOM 1624 C CA . SER A 1 205 ? 20.693 20.221 8.861 1.00 54.56 205 SER A CA 1
ATOM 1625 C C . SER A 1 205 ? 19.312 19.594 8.603 1.00 54.56 205 SER A C 1
ATOM 1627 O O . SER A 1 205 ? 18.286 20.212 8.894 1.00 54.56 205 SER A O 1
ATOM 1629 N N . LEU A 1 206 ? 19.259 18.385 8.035 1.00 58.97 206 LEU A N 1
ATOM 1630 C CA . LEU A 1 206 ? 18.003 17.706 7.722 1.00 58.97 206 LEU A CA 1
ATOM 1631 C C . LEU A 1 206 ? 17.430 17.058 8.983 1.00 58.97 206 LEU A C 1
ATOM 1633 O O . LEU A 1 206 ? 18.069 16.221 9.618 1.00 58.97 206 LEU A O 1
ATOM 1637 N N . SER A 1 207 ? 16.206 17.444 9.343 1.00 65.94 207 SER A N 1
ATOM 1638 C CA . SER A 1 207 ? 15.483 16.810 10.445 1.00 65.94 207 SER A CA 1
ATOM 1639 C C . SER A 1 207 ? 15.191 15.338 10.127 1.00 65.94 207 SER A C 1
ATOM 1641 O O . SER A 1 207 ? 15.044 14.949 8.964 1.00 65.94 207 SER A O 1
ATOM 1643 N N . LYS A 1 208 ? 15.034 14.508 11.165 1.00 65.00 208 LYS A N 1
ATOM 1644 C CA . LYS A 1 208 ? 14.583 13.109 11.034 1.00 65.00 208 LYS A CA 1
ATOM 1645 C C . LYS A 1 208 ? 13.295 12.981 10.207 1.00 65.00 208 LYS A C 1
ATOM 1647 O O . LYS A 1 208 ? 13.143 12.038 9.433 1.00 65.00 208 LYS A O 1
ATOM 1652 N N . ASP A 1 209 ? 12.421 13.975 10.333 1.00 69.31 209 ASP A N 1
ATOM 1653 C CA . ASP A 1 209 ? 11.111 14.023 9.681 1.00 69.31 209 ASP A CA 1
ATOM 1654 C C . ASP A 1 209 ? 11.150 14.647 8.281 1.00 69.31 209 ASP A C 1
ATOM 1656 O O . ASP A 1 209 ? 10.125 14.718 7.603 1.00 69.31 209 ASP A O 1
ATOM 1660 N N . SER A 1 210 ? 12.321 15.109 7.825 1.00 78.69 210 SER A N 1
ATOM 1661 C CA . SER A 1 210 ? 12.470 15.605 6.459 1.00 78.69 210 SER A CA 1
ATOM 1662 C C . SER A 1 210 ? 12.193 14.478 5.456 1.00 78.69 210 SER A C 1
ATOM 1664 O O . SER A 1 210 ? 12.541 13.322 5.718 1.00 78.69 210 SER A O 1
ATOM 1666 N N . PRO A 1 211 ? 11.614 14.776 4.284 1.00 84.75 211 PRO A N 1
ATOM 1667 C CA . PRO A 1 211 ? 11.439 13.771 3.247 1.00 84.75 211 PRO A CA 1
ATOM 1668 C C . PRO A 1 211 ? 12.777 13.114 2.848 1.00 84.75 211 PRO A C 1
ATOM 1670 O O . PRO A 1 211 ? 13.799 13.792 2.775 1.00 84.75 211 PRO A O 1
ATOM 1673 N N . ILE A 1 212 ? 12.788 11.801 2.610 1.00 86.88 212 ILE A N 1
ATOM 1674 C CA . ILE A 1 212 ? 13.926 11.036 2.074 1.00 86.88 212 ILE A CA 1
ATOM 1675 C C . ILE A 1 212 ? 14.121 11.384 0.598 1.00 86.88 212 ILE A C 1
ATOM 1677 O O . ILE A 1 212 ? 13.216 11.192 -0.214 1.00 86.88 212 ILE A O 1
ATOM 1681 N N . THR A 1 213 ? 15.277 11.908 0.222 1.00 88.88 213 THR A N 1
ATOM 1682 C CA . THR A 1 213 ? 15.547 12.283 -1.167 1.00 88.88 213 THR A CA 1
ATOM 1683 C C . THR A 1 213 ? 15.905 11.066 -2.017 1.00 88.88 213 THR A C 1
ATOM 1685 O O . THR A 1 213 ? 16.233 9.984 -1.522 1.00 88.88 213 THR A O 1
ATOM 1688 N N . LYS A 1 214 ? 15.834 11.234 -3.341 1.00 89.19 214 LYS A N 1
ATOM 1689 C CA . LYS A 1 214 ? 16.279 10.198 -4.278 1.00 89.19 214 LYS A CA 1
ATOM 1690 C C . LYS A 1 214 ? 17.783 9.953 -4.120 1.00 89.19 214 LYS A C 1
ATOM 1692 O O . LYS A 1 214 ? 18.228 8.814 -4.200 1.00 89.19 214 LYS A O 1
ATOM 1697 N N . GLU A 1 215 ? 18.533 11.023 -3.895 1.00 88.12 215 GLU A N 1
ATOM 1698 C CA . GLU A 1 215 ? 19.976 11.023 -3.693 1.00 88.12 215 GLU A CA 1
ATOM 1699 C C . GLU A 1 215 ? 20.348 10.209 -2.450 1.00 88.12 215 GLU A C 1
ATOM 1701 O O . GLU A 1 215 ? 21.176 9.311 -2.554 1.00 88.12 215 GLU A O 1
ATOM 1706 N N . GLU A 1 216 ? 19.655 10.406 -1.322 1.00 88.88 216 GLU A N 1
ATOM 1707 C CA . GLU A 1 216 ? 19.889 9.631 -0.094 1.00 88.88 216 GLU A CA 1
ATOM 1708 C C . GLU A 1 216 ? 19.631 8.129 -0.285 1.00 88.88 216 GLU A C 1
ATOM 1710 O O . GLU A 1 216 ? 20.377 7.302 0.236 1.00 88.88 216 GLU A O 1
ATOM 1715 N N . LEU A 1 217 ? 18.605 7.743 -1.055 1.00 90.19 217 LEU A N 1
ATOM 1716 C CA . LEU A 1 217 ? 18.337 6.329 -1.361 1.00 90.19 217 LEU A CA 1
ATOM 1717 C C . LEU A 1 217 ? 19.480 5.674 -2.151 1.00 90.19 217 LEU A C 1
ATOM 1719 O O . LEU A 1 217 ? 19.724 4.480 -1.981 1.00 90.19 217 LEU A O 1
ATOM 1723 N N . ILE A 1 218 ? 20.158 6.447 -3.003 1.00 88.12 218 ILE A N 1
ATOM 1724 C CA . ILE A 1 218 ? 21.277 5.980 -3.828 1.00 88.12 218 ILE A CA 1
ATOM 1725 C C . ILE A 1 218 ? 22.569 5.958 -3.010 1.00 88.12 218 ILE A C 1
ATOM 1727 O O . ILE A 1 218 ? 23.256 4.946 -3.002 1.00 88.12 218 ILE A O 1
ATOM 1731 N N . GLU A 1 219 ? 22.899 7.053 -2.321 1.00 87.44 219 GLU A N 1
ATOM 1732 C CA . GLU A 1 219 ? 24.144 7.199 -1.549 1.00 87.44 219 GLU A CA 1
ATOM 1733 C C . GLU A 1 219 ? 24.253 6.188 -0.406 1.00 87.44 219 GLU A C 1
ATOM 1735 O O . GLU A 1 219 ? 25.348 5.776 -0.034 1.00 87.44 219 GLU A O 1
ATOM 1740 N N . SER A 1 220 ? 23.110 5.773 0.136 1.00 84.19 220 SER A N 1
ATOM 1741 C CA . SER A 1 220 ? 23.028 4.779 1.202 1.00 84.19 220 SER A CA 1
ATOM 1742 C C . SER A 1 220 ? 22.987 3.328 0.708 1.00 84.19 220 SER A C 1
ATOM 1744 O O . SER A 1 220 ? 22.792 2.425 1.529 1.00 84.19 220 SER A O 1
ATOM 1746 N N . ASP A 1 221 ? 23.098 3.105 -0.609 1.00 84.06 221 ASP A N 1
ATOM 1747 C CA . ASP A 1 221 ? 22.920 1.814 -1.288 1.00 84.06 221 ASP A CA 1
ATOM 1748 C C . ASP A 1 221 ? 21.582 1.118 -0.962 1.00 84.06 221 ASP A C 1
ATOM 1750 O O . ASP A 1 221 ? 21.440 -0.097 -1.115 1.00 84.06 221 ASP A O 1
ATOM 1754 N N . ALA A 1 222 ? 20.572 1.874 -0.511 1.00 86.12 222 ALA A N 1
ATOM 1755 C CA . ALA A 1 222 ? 19.248 1.327 -0.236 1.00 86.12 222 ALA A CA 1
ATOM 1756 C C . ALA A 1 222 ? 18.541 0.930 -1.535 1.00 86.12 222 ALA A C 1
ATOM 1758 O O . ALA A 1 222 ? 17.897 -0.113 -1.592 1.00 86.12 222 ALA A O 1
ATOM 1759 N N . LEU A 1 223 ? 18.657 1.751 -2.585 1.00 89.75 223 LEU A N 1
ATOM 1760 C CA . LEU A 1 223 ? 18.083 1.480 -3.900 1.00 89.75 223 LEU A CA 1
ATOM 1761 C C . LEU A 1 223 ? 19.021 1.926 -5.017 1.00 89.75 223 LEU A C 1
ATOM 1763 O O . LEU A 1 223 ? 19.549 3.036 -5.010 1.00 89.75 223 LEU A O 1
ATOM 1767 N N . SER A 1 224 ? 19.158 1.086 -6.042 1.00 89.25 224 SER A N 1
ATOM 1768 C CA . SER A 1 224 ? 19.978 1.423 -7.201 1.00 89.25 224 SER A CA 1
ATOM 1769 C C . SER A 1 224 ? 19.335 2.517 -8.059 1.00 89.25 224 SER A C 1
ATOM 1771 O O . SER A 1 224 ? 18.110 2.647 -8.165 1.00 89.25 224 SER A O 1
ATOM 1773 N N . ASN A 1 225 ? 20.181 3.274 -8.757 1.00 90.56 225 ASN A N 1
ATOM 1774 C CA . ASN A 1 225 ? 19.737 4.280 -9.723 1.00 90.56 225 ASN A CA 1
ATOM 1775 C C . ASN A 1 225 ? 18.861 3.667 -10.833 1.00 90.56 225 ASN A C 1
ATOM 1777 O O . ASN A 1 225 ? 17.907 4.287 -11.302 1.00 90.56 225 ASN A O 1
ATOM 1781 N N . GLU A 1 226 ? 19.167 2.426 -11.217 1.00 90.81 226 GLU A N 1
ATOM 1782 C CA . GLU A 1 226 ? 18.405 1.655 -12.195 1.00 90.81 226 GLU A CA 1
ATOM 1783 C C . GLU A 1 226 ? 16.989 1.346 -11.696 1.00 90.81 226 GLU A C 1
ATOM 1785 O O . GLU A 1 226 ? 16.022 1.609 -12.414 1.00 90.81 226 GLU A O 1
ATOM 1790 N N . PHE A 1 227 ? 16.849 0.883 -10.447 1.00 91.69 227 PHE A N 1
ATOM 1791 C CA . PHE A 1 227 ? 15.545 0.643 -9.828 1.00 91.69 227 PHE A CA 1
ATOM 1792 C C . PHE A 1 227 ? 14.718 1.927 -9.757 1.00 91.69 227 PHE A C 1
ATOM 1794 O O . PHE A 1 227 ? 13.572 1.953 -10.205 1.00 91.69 227 PHE A O 1
ATOM 1801 N N . LEU A 1 228 ? 15.310 3.023 -9.275 1.00 92.56 228 LEU A N 1
ATOM 1802 C CA . LEU A 1 228 ? 14.628 4.317 -9.185 1.00 92.56 228 LEU A CA 1
ATOM 1803 C C . LEU A 1 228 ? 14.242 4.870 -10.564 1.00 92.56 228 LEU A C 1
ATOM 1805 O O . LEU A 1 228 ? 13.254 5.591 -10.681 1.00 92.56 228 LEU A O 1
ATOM 1809 N N . GLY A 1 229 ? 14.972 4.501 -11.620 1.00 92.75 229 GLY A N 1
ATOM 1810 C CA . GLY A 1 229 ? 14.598 4.773 -13.008 1.00 92.75 229 GLY A CA 1
ATOM 1811 C C . GLY A 1 229 ? 13.317 4.060 -13.462 1.00 92.75 229 GLY A C 1
ATOM 1812 O O . GLY A 1 229 ? 12.674 4.516 -14.406 1.00 92.75 229 GLY A O 1
ATOM 1813 N N . ARG A 1 230 ? 12.904 2.976 -12.789 1.00 94.62 230 ARG A N 1
ATOM 1814 C CA . ARG A 1 230 ? 11.653 2.243 -13.070 1.00 94.62 230 ARG A CA 1
ATOM 1815 C C . ARG A 1 230 ? 10.462 2.715 -12.242 1.00 94.62 230 ARG A C 1
ATOM 1817 O O . ARG A 1 230 ? 9.342 2.279 -12.509 1.00 94.62 230 ARG A O 1
ATOM 1824 N N . ILE A 1 231 ? 10.674 3.629 -11.294 1.00 96.31 231 ILE A N 1
ATOM 1825 C CA . ILE A 1 231 ? 9.629 4.268 -10.481 1.00 96.31 231 ILE A CA 1
ATOM 1826 C C . ILE A 1 231 ? 9.072 5.492 -11.224 1.00 96.31 231 ILE A C 1
ATOM 1828 O O . ILE A 1 231 ? 9.239 6.645 -10.827 1.00 96.31 231 ILE A O 1
ATOM 1832 N N . ASN A 1 232 ? 8.420 5.243 -12.360 1.00 95.69 232 ASN A N 1
ATOM 1833 C CA . ASN A 1 232 ? 7.885 6.282 -13.247 1.00 95.69 232 ASN A CA 1
ATOM 1834 C C . ASN A 1 232 ? 6.639 7.005 -12.689 1.00 95.69 232 ASN A C 1
ATOM 1836 O O . ASN A 1 232 ? 6.327 8.105 -13.140 1.00 95.69 232 ASN A O 1
ATOM 1840 N N . GLY A 1 233 ? 5.952 6.434 -11.695 1.00 94.81 233 GLY A N 1
ATOM 1841 C CA . GLY A 1 233 ? 4.907 7.112 -10.919 1.00 94.81 233 GLY A CA 1
ATOM 1842 C C . GLY A 1 233 ? 5.464 8.097 -9.883 1.00 94.81 233 GLY A C 1
ATOM 1843 O O . GLY A 1 233 ? 4.753 8.980 -9.393 1.00 94.81 233 GLY A O 1
ATOM 1844 N N . GLY A 1 234 ? 6.760 7.991 -9.591 1.00 95.19 234 GLY A N 1
ATOM 1845 C CA . GLY A 1 234 ? 7.470 8.816 -8.628 1.00 95.19 234 GLY A CA 1
ATOM 1846 C C . GLY A 1 234 ? 7.500 8.230 -7.217 1.00 95.19 234 GLY A C 1
ATOM 1847 O O . GLY A 1 234 ? 6.829 7.247 -6.893 1.00 95.19 234 GLY A O 1
ATOM 1848 N N . ILE A 1 235 ? 8.318 8.867 -6.385 1.00 96.06 235 ILE A N 1
ATOM 1849 C CA . ILE A 1 235 ? 8.451 8.570 -4.960 1.00 96.06 235 ILE A CA 1
ATOM 1850 C C . ILE A 1 235 ? 7.415 9.414 -4.217 1.00 96.06 235 ILE A C 1
ATOM 1852 O O . ILE A 1 235 ? 7.312 10.619 -4.456 1.00 96.06 235 ILE A O 1
ATOM 1856 N N . ILE A 1 236 ? 6.626 8.781 -3.358 1.00 96.44 236 ILE A N 1
ATOM 1857 C CA . ILE A 1 236 ? 5.582 9.422 -2.557 1.00 96.44 236 ILE A CA 1
ATOM 1858 C C . ILE A 1 236 ? 5.933 9.216 -1.096 1.00 96.44 236 ILE A C 1
ATOM 1860 O O . ILE A 1 236 ? 6.219 8.096 -0.683 1.00 96.44 236 ILE A O 1
ATOM 1864 N N . GLN A 1 237 ? 5.901 10.288 -0.315 1.00 93.94 237 GLN A N 1
ATOM 1865 C CA . GLN A 1 237 ? 6.216 10.225 1.106 1.00 93.94 237 GLN A CA 1
ATOM 1866 C C . GLN A 1 237 ? 4.988 10.588 1.912 1.00 93.94 237 GLN A C 1
ATOM 1868 O O . GLN A 1 237 ? 4.434 11.675 1.757 1.00 93.94 237 GLN A O 1
ATOM 1873 N N . LEU A 1 238 ? 4.536 9.646 2.731 1.00 92.38 238 LEU A N 1
ATOM 1874 C CA . LEU A 1 238 ? 3.370 9.852 3.570 1.00 92.38 238 LEU A CA 1
ATOM 1875 C C . LEU A 1 238 ? 3.773 10.604 4.841 1.00 92.38 238 LEU A C 1
ATOM 1877 O O . LEU A 1 238 ? 4.821 10.297 5.418 1.00 92.38 238 LEU A O 1
ATOM 1881 N N . PRO A 1 239 ? 2.949 11.564 5.295 1.00 87.12 239 PRO A N 1
ATOM 1882 C CA . PRO A 1 239 ? 3.201 12.258 6.546 1.00 87.12 239 PRO A CA 1
ATOM 1883 C C . PRO A 1 239 ? 3.149 11.277 7.722 1.00 87.12 239 PRO A C 1
ATOM 1885 O O . PRO A 1 239 ? 2.368 10.321 7.720 1.00 87.12 239 PRO A O 1
ATOM 1888 N N . SER A 1 240 ? 3.971 11.530 8.738 1.00 84.81 240 SER A N 1
ATOM 1889 C CA . SER A 1 240 ? 3.931 10.773 9.987 1.00 84.81 240 SER A CA 1
ATOM 1890 C C . SER A 1 240 ? 2.597 10.962 10.706 1.00 84.81 240 SER A C 1
ATOM 1892 O O . SER A 1 240 ? 1.985 12.034 10.673 1.00 84.81 240 SER A O 1
ATOM 1894 N N . MET A 1 241 ? 2.152 9.902 11.375 1.00 86.75 241 MET A N 1
ATOM 1895 C CA . MET A 1 241 ? 0.952 9.936 12.199 1.00 86.75 241 MET A CA 1
ATOM 1896 C C . MET A 1 241 ? 1.238 10.724 13.480 1.00 86.75 241 MET A C 1
ATOM 1898 O O . MET A 1 241 ? 2.175 10.409 14.204 1.00 86.75 241 MET A O 1
ATOM 1902 N N . ASN A 1 242 ? 0.420 11.733 13.780 1.00 88.25 242 ASN A N 1
ATOM 1903 C CA . ASN A 1 242 ? 0.490 12.484 15.035 1.00 88.25 242 ASN A CA 1
ATOM 1904 C C . ASN A 1 242 ? -0.849 12.426 15.783 1.00 88.25 242 ASN A C 1
ATOM 1906 O O . ASN A 1 242 ? -1.882 12.102 15.194 1.00 88.25 242 ASN A O 1
ATOM 1910 N N . THR A 1 243 ? -0.834 12.749 17.078 1.00 91.19 243 THR A N 1
ATOM 1911 C CA . THR A 1 243 ? -2.022 12.692 17.945 1.00 91.19 243 THR A CA 1
ATOM 1912 C C . THR A 1 243 ? -3.187 13.515 17.395 1.00 91.19 243 THR A C 1
ATOM 1914 O O . THR A 1 243 ? -4.330 13.071 17.435 1.00 91.19 243 THR A O 1
ATOM 1917 N N . GLU A 1 244 ? -2.924 14.701 16.835 1.00 91.75 244 GLU A N 1
ATOM 1918 C CA . GLU A 1 244 ? -3.976 15.554 16.269 1.00 91.75 244 GLU A CA 1
ATOM 1919 C C . GLU A 1 244 ? -4.664 14.880 15.071 1.00 91.75 244 GLU A C 1
ATOM 1921 O O . GLU A 1 244 ? -5.890 14.887 14.954 1.00 91.75 244 GLU A O 1
ATOM 1926 N N . THR A 1 245 ? -3.877 14.258 14.195 1.00 90.12 245 THR A N 1
ATOM 1927 C CA . THR A 1 245 ? -4.362 13.510 13.031 1.00 90.12 245 THR A CA 1
ATOM 1928 C C . THR A 1 245 ? -5.124 12.266 13.464 1.00 90.12 245 THR A C 1
ATOM 1930 O O . THR A 1 245 ? -6.232 12.036 12.984 1.00 90.12 245 THR A O 1
ATOM 1933 N N . ALA A 1 246 ? -4.588 11.512 14.427 1.00 91.38 246 ALA A N 1
ATOM 1934 C CA . ALA A 1 246 ? -5.264 10.361 15.012 1.00 91.38 246 ALA A CA 1
ATOM 1935 C C . ALA A 1 246 ? -6.620 10.753 15.615 1.00 91.38 246 ALA A C 1
ATOM 1937 O O . ALA A 1 246 ? -7.623 10.088 15.370 1.00 91.38 246 ALA A O 1
ATOM 1938 N N . MET A 1 247 ? -6.684 11.885 16.321 1.00 93.19 247 MET A N 1
ATOM 1939 C CA . MET A 1 247 ? -7.925 12.399 16.900 1.00 93.19 247 MET A CA 1
ATOM 1940 C C . MET A 1 247 ? -8.959 12.771 15.830 1.00 93.19 247 MET A C 1
ATOM 1942 O O . MET A 1 247 ? -10.150 12.521 16.012 1.00 93.19 247 MET A O 1
ATOM 1946 N N . LYS A 1 248 ? -8.527 13.342 14.697 1.00 92.50 248 LYS A N 1
ATOM 1947 C CA . LYS A 1 248 ? -9.412 13.616 13.550 1.00 92.50 248 LYS A CA 1
ATOM 1948 C C . LYS A 1 248 ? -9.947 12.321 12.934 1.00 92.50 248 LYS A C 1
ATOM 1950 O O . LYS A 1 248 ? -11.145 12.237 12.683 1.00 92.50 248 LYS A O 1
ATOM 1955 N N . ILE A 1 249 ? -9.092 11.311 12.757 1.00 91.44 249 ILE A N 1
ATOM 1956 C CA . ILE A 1 249 ? -9.476 9.993 12.225 1.00 91.44 249 ILE A CA 1
ATOM 1957 C C . ILE A 1 249 ? -10.481 9.299 13.149 1.00 91.44 249 ILE A C 1
ATOM 1959 O O . ILE A 1 249 ? -11.507 8.819 12.684 1.00 91.44 249 ILE A O 1
ATOM 1963 N N . LEU A 1 250 ? -10.213 9.272 14.456 1.00 91.50 250 LEU A N 1
ATOM 1964 C CA . LEU A 1 250 ? -11.063 8.599 15.440 1.00 91.50 250 LEU A CA 1
ATOM 1965 C C . LEU A 1 250 ? -12.471 9.209 15.531 1.00 91.50 250 LEU A C 1
ATOM 1967 O O . LEU A 1 250 ? -13.434 8.475 15.750 1.00 91.50 250 LEU A O 1
ATOM 1971 N N . LYS A 1 251 ? -12.591 10.534 15.364 1.00 91.25 251 LYS A N 1
ATOM 1972 C CA . LYS A 1 251 ? -13.865 11.271 15.443 1.00 91.25 251 LYS A CA 1
ATOM 1973 C C . LYS A 1 251 ? -14.710 11.204 14.174 1.00 91.25 251 LYS A C 1
ATOM 1975 O O . LYS A 1 251 ? -15.913 11.444 14.244 1.00 91.25 251 LYS A O 1
ATOM 1980 N N . ASP A 1 252 ? -14.100 10.943 13.025 1.00 90.81 252 ASP A N 1
ATOM 1981 C CA . ASP A 1 252 ? -14.805 10.885 11.749 1.00 90.81 252 ASP A CA 1
ATOM 1982 C C . ASP A 1 252 ? -15.185 9.438 11.430 1.00 90.81 252 ASP A C 1
ATOM 1984 O O . ASP A 1 252 ? -14.332 8.605 11.127 1.00 90.81 252 ASP A O 1
ATOM 1988 N N . THR A 1 253 ? -16.480 9.133 11.470 1.00 86.81 253 THR A N 1
ATOM 1989 C CA . THR A 1 253 ? -17.014 7.776 11.255 1.00 86.81 253 THR A CA 1
ATOM 1990 C C . THR A 1 253 ? -16.667 7.187 9.888 1.00 86.81 253 THR A C 1
ATOM 1992 O O . THR A 1 253 ? -16.705 5.972 9.717 1.00 86.81 253 THR A O 1
ATOM 1995 N N . ARG A 1 254 ? -16.293 8.017 8.907 1.00 87.50 254 ARG A N 1
ATOM 1996 C CA . ARG A 1 254 ? -15.855 7.549 7.584 1.00 87.50 254 ARG A CA 1
ATOM 1997 C C . ARG A 1 254 ? -14.482 6.884 7.632 1.00 87.50 254 ARG A C 1
ATOM 1999 O O . ARG A 1 254 ? -14.226 5.951 6.876 1.00 87.50 254 ARG A O 1
ATOM 2006 N N . TYR A 1 255 ? -13.607 7.375 8.507 1.00 88.12 255 TYR A N 1
ATOM 2007 C CA . TYR A 1 255 ? -12.205 6.957 8.600 1.00 88.12 255 TYR A CA 1
ATOM 2008 C C . TYR A 1 255 ? -11.914 6.138 9.852 1.00 88.12 255 TYR A C 1
ATOM 2010 O O . TYR A 1 255 ? -10.898 5.443 9.912 1.00 88.12 255 TYR A O 1
ATOM 2018 N N . SER A 1 256 ? -12.781 6.242 10.859 1.00 89.44 256 SER A N 1
ATOM 2019 C CA . SER A 1 256 ? -12.518 5.688 12.171 1.00 89.44 256 SER A CA 1
ATOM 2020 C C . SER A 1 256 ? -12.411 4.161 12.116 1.00 89.44 256 SER A C 1
ATOM 2022 O O . SER A 1 256 ? -13.332 3.482 11.648 1.00 89.44 256 SER A O 1
ATOM 2024 N N . PRO A 1 257 ? -11.323 3.581 12.649 1.00 85.50 257 PRO A N 1
ATOM 2025 C CA . PRO A 1 257 ? -11.207 2.133 12.811 1.00 85.50 257 PRO A CA 1
ATOM 2026 C C . PRO A 1 257 ? -12.287 1.552 13.728 1.00 85.50 257 PRO A C 1
ATOM 2028 O O . PRO A 1 257 ? -12.623 0.374 13.613 1.00 85.50 257 PRO A O 1
ATOM 2031 N N . ILE A 1 258 ? -12.861 2.381 14.606 1.00 89.12 258 ILE A N 1
ATOM 2032 C CA . ILE A 1 258 ? -13.961 2.003 15.494 1.00 89.12 258 ILE A CA 1
ATOM 2033 C C . ILE A 1 258 ? -15.157 1.545 14.663 1.00 89.12 258 ILE A C 1
ATOM 2035 O O . ILE A 1 258 ? -15.701 0.484 14.929 1.00 89.12 258 ILE A O 1
ATOM 2039 N N . SER A 1 259 ? -15.497 2.253 13.585 1.00 87.19 259 SER A N 1
ATOM 2040 C CA . SER A 1 259 ? -16.633 1.884 12.734 1.00 87.19 259 SER A CA 1
ATOM 2041 C C . SER A 1 259 ? -16.440 0.535 12.033 1.00 87.19 259 SER A C 1
ATOM 2043 O O . SER A 1 259 ? -17.408 -0.181 11.771 1.00 87.19 259 SER A O 1
ATOM 2045 N N . LYS A 1 260 ? -15.189 0.134 11.771 1.00 83.94 260 LYS A N 1
ATOM 2046 C CA . LYS A 1 260 ? -14.883 -1.211 11.262 1.00 83.94 260 LYS A CA 1
ATOM 2047 C C . LYS A 1 260 ? -15.058 -2.280 12.348 1.00 83.94 260 LYS A C 1
ATOM 2049 O O . LYS A 1 260 ? -15.609 -3.337 12.054 1.00 83.94 260 LYS A O 1
ATOM 2054 N N . LEU A 1 261 ? -14.637 -1.998 13.585 1.00 87.38 261 LEU A N 1
ATOM 2055 C CA . LEU A 1 261 ? -14.867 -2.869 14.748 1.00 87.38 261 LEU A CA 1
ATOM 2056 C C . LEU A 1 261 ? -16.357 -3.045 15.043 1.00 87.38 261 LEU A C 1
ATOM 2058 O O . LEU A 1 261 ? -16.823 -4.171 15.179 1.00 87.38 261 LEU A O 1
ATOM 2062 N N . GLU A 1 262 ? -17.107 -1.947 15.081 1.00 89.69 262 GLU A N 1
ATOM 2063 C CA . GLU A 1 262 ? -18.558 -1.942 15.274 1.00 89.69 262 GLU A CA 1
ATOM 2064 C C . GLU A 1 262 ? -19.252 -2.852 14.259 1.00 89.69 262 GLU A C 1
ATOM 2066 O O . GLU A 1 262 ? -20.029 -3.732 14.627 1.00 89.69 262 GLU A O 1
ATOM 2071 N N . LYS A 1 263 ? -18.904 -2.710 12.972 1.00 88.00 263 LYS A N 1
ATOM 2072 C CA . LYS A 1 263 ? -19.451 -3.551 11.902 1.00 88.00 263 LYS A CA 1
ATOM 2073 C C . LYS A 1 263 ? -19.073 -5.025 12.063 1.00 88.00 263 LYS A C 1
ATOM 2075 O O . LYS A 1 263 ? -19.918 -5.886 11.842 1.00 88.00 263 LYS A O 1
ATOM 2080 N N . GLN A 1 264 ? -17.822 -5.316 12.412 1.00 86.62 264 GLN A N 1
ATOM 2081 C CA . GLN A 1 264 ? -17.331 -6.686 12.566 1.00 86.62 264 GLN A CA 1
ATOM 2082 C C . GLN A 1 264 ? -18.018 -7.422 13.720 1.00 86.62 264 GLN A C 1
ATOM 2084 O O . GLN A 1 264 ? -18.386 -8.584 13.570 1.00 86.62 264 GLN A O 1
ATOM 2089 N N . TYR A 1 265 ? -18.165 -6.757 14.864 1.00 88.44 265 TYR A N 1
ATOM 2090 C CA . TYR A 1 265 ? -18.746 -7.349 16.068 1.00 88.44 265 TYR A CA 1
ATOM 2091 C C . TYR A 1 265 ? -20.267 -7.169 16.151 1.00 88.44 265 TYR A C 1
ATOM 2093 O O . TYR A 1 265 ? -20.901 -7.779 17.003 1.00 88.44 265 TYR A O 1
ATOM 2101 N N . GLY A 1 266 ? -20.867 -6.365 15.267 1.00 89.94 266 GLY A N 1
ATOM 2102 C CA . GLY A 1 266 ? -22.303 -6.085 15.276 1.00 89.94 266 GLY A CA 1
ATOM 2103 C C . GLY A 1 266 ? -22.749 -5.241 16.473 1.00 89.94 266 GLY A C 1
ATOM 2104 O O . GLY A 1 266 ? -23.892 -5.360 16.908 1.00 89.94 266 GLY A O 1
ATOM 2105 N N . VAL A 1 267 ? -21.859 -4.402 17.009 1.00 92.25 267 VAL A N 1
ATOM 2106 C CA . VAL A 1 267 ? -22.087 -3.590 18.216 1.00 92.25 267 VAL A CA 1
ATOM 2107 C C . VAL A 1 267 ? -21.866 -2.111 17.932 1.00 92.25 267 VAL A C 1
ATOM 2109 O O . VAL A 1 267 ? -21.115 -1.760 17.030 1.00 92.25 267 VAL A O 1
ATOM 2112 N N . SER A 1 268 ? -22.475 -1.235 18.728 1.00 92.06 268 SER A N 1
ATOM 2113 C CA . SER A 1 268 ? -22.134 0.190 18.766 1.00 92.06 268 SER A CA 1
ATOM 2114 C C . SER A 1 268 ? -21.172 0.479 19.916 1.00 92.06 268 SER A C 1
ATOM 2116 O O . SER A 1 268 ? -21.427 0.075 21.048 1.00 92.06 268 SER A O 1
ATOM 2118 N N . ILE A 1 269 ? -20.080 1.187 19.648 1.00 91.94 269 ILE A N 1
ATOM 2119 C CA . ILE A 1 269 ? -19.042 1.513 20.625 1.00 91.94 269 ILE A CA 1
ATOM 2120 C C . ILE A 1 269 ? -19.109 3.005 20.935 1.00 91.94 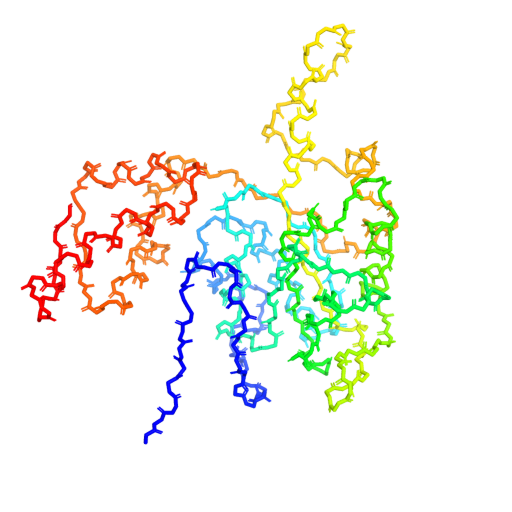269 ILE A C 1
ATOM 2122 O O . ILE A 1 269 ? -18.906 3.852 20.069 1.00 91.94 269 ILE A O 1
ATOM 2126 N N . THR A 1 270 ? -19.343 3.342 22.201 1.00 91.38 270 THR A N 1
ATOM 2127 C CA . THR A 1 270 ? -19.257 4.725 22.684 1.00 91.38 270 THR A CA 1
ATOM 2128 C C . THR A 1 270 ? -18.026 4.880 23.559 1.00 91.38 270 THR A C 1
ATOM 2130 O O . THR A 1 270 ? -17.936 4.248 24.609 1.00 91.38 270 THR A O 1
ATOM 2133 N N . LEU A 1 271 ? -17.094 5.735 23.136 1.00 90.62 271 LEU A N 1
ATOM 2134 C CA . LEU A 1 271 ? -15.894 6.055 23.905 1.00 90.62 271 LEU A CA 1
ATOM 2135 C C . LEU A 1 271 ? -16.099 7.320 24.732 1.00 90.62 271 LEU A C 1
ATOM 2137 O O . LEU A 1 271 ? -16.565 8.342 24.217 1.00 90.62 271 LEU A O 1
ATOM 2141 N N . SER A 1 272 ? -15.675 7.286 25.990 1.00 92.81 272 SER A N 1
ATOM 2142 C CA . SER A 1 272 ? -15.495 8.512 26.769 1.00 92.81 272 SER A CA 1
ATOM 2143 C C . SER A 1 272 ? -14.399 9.415 26.159 1.00 92.81 272 SER A C 1
ATOM 2145 O O . SER A 1 272 ? -13.487 8.921 25.483 1.00 92.81 272 SER A O 1
ATOM 2147 N N . PRO A 1 273 ? -14.436 10.745 26.395 1.00 92.50 273 PRO A N 1
ATOM 2148 C CA . PRO A 1 273 ? -13.406 11.663 25.897 1.00 92.50 273 PRO A CA 1
ATOM 2149 C C . PRO A 1 273 ? -11.980 11.267 26.304 1.00 92.50 273 PRO A C 1
ATOM 2151 O O . PRO A 1 273 ? -11.064 11.378 25.494 1.00 92.50 273 PRO A O 1
ATOM 2154 N N . GLU A 1 274 ? -11.811 10.752 27.525 1.00 93.00 274 GLU A N 1
ATOM 2155 C CA . GLU A 1 274 ? -10.524 10.290 28.057 1.00 93.00 274 GLU A CA 1
ATOM 2156 C C . GLU A 1 274 ? -9.989 9.077 27.287 1.00 93.00 274 GLU A C 1
ATOM 2158 O O . GLU A 1 274 ? -8.810 9.029 26.939 1.00 93.00 274 GLU A O 1
ATOM 2163 N N . GLN A 1 275 ? -10.851 8.108 26.960 1.00 92.12 275 GLN A N 1
ATOM 2164 C CA . GLN A 1 275 ? -10.447 6.949 26.160 1.00 92.12 275 GLN A CA 1
ATOM 2165 C C . GLN A 1 275 ? -10.121 7.347 24.725 1.00 92.12 275 GLN A C 1
ATOM 2167 O O . GLN A 1 275 ? -9.145 6.861 24.161 1.00 92.12 275 GLN A O 1
ATOM 2172 N N . LEU A 1 276 ? -10.891 8.267 24.141 1.00 92.75 276 LEU A N 1
ATOM 2173 C CA . LEU A 1 276 ? -10.611 8.787 22.806 1.00 92.75 276 LEU A CA 1
ATOM 2174 C C . LEU A 1 276 ? -9.231 9.465 22.743 1.00 92.75 276 LEU A C 1
ATOM 2176 O O . LEU A 1 276 ? -8.470 9.233 21.805 1.00 92.75 276 LEU A O 1
ATOM 2180 N N . GLU A 1 277 ? -8.889 10.260 23.758 1.00 94.19 277 GLU A N 1
ATOM 2181 C CA . GLU A 1 277 ? -7.572 10.888 23.888 1.00 94.19 277 GLU A CA 1
ATOM 2182 C C . GLU A 1 277 ? -6.460 9.855 24.126 1.00 94.19 277 GLU A C 1
ATOM 2184 O O . GLU A 1 277 ? -5.414 9.921 23.476 1.00 94.19 277 GLU A O 1
ATOM 2189 N N . LYS A 1 278 ? -6.696 8.848 24.980 1.00 93.44 278 LYS A N 1
ATOM 2190 C CA . LYS A 1 278 ? -5.760 7.732 25.195 1.00 93.44 278 LYS A CA 1
ATOM 2191 C C . LYS A 1 278 ? -5.432 7.029 23.876 1.00 93.44 278 LYS A C 1
ATOM 2193 O O . LYS A 1 278 ? -4.259 6.852 23.554 1.00 93.44 278 LYS A O 1
ATOM 2198 N N . LEU A 1 279 ? -6.453 6.677 23.094 1.00 92.69 279 LEU A N 1
ATOM 2199 C CA . LEU A 1 279 ? -6.284 6.040 21.787 1.00 92.69 279 LEU A CA 1
ATOM 2200 C C . LEU A 1 279 ? -5.521 6.944 20.813 1.00 92.69 279 LEU A C 1
ATOM 2202 O O . LEU A 1 279 ? -4.591 6.486 20.146 1.00 92.69 279 LEU A O 1
ATOM 2206 N N . ALA A 1 280 ? -5.859 8.234 20.754 1.00 92.88 280 ALA A N 1
ATOM 2207 C CA . ALA A 1 280 ? -5.157 9.189 19.900 1.00 92.88 280 ALA A CA 1
ATOM 2208 C C . ALA A 1 280 ? -3.665 9.299 20.258 1.00 92.88 280 ALA A C 1
ATOM 2210 O O . ALA A 1 280 ? -2.837 9.392 19.356 1.00 92.88 280 ALA A O 1
ATOM 2211 N N . ASN A 1 281 ? -3.313 9.240 21.547 1.00 92.50 281 ASN A N 1
ATOM 2212 C CA . ASN A 1 281 ? -1.934 9.354 22.029 1.00 92.50 281 ASN A CA 1
ATOM 2213 C C . ASN A 1 281 ? -1.058 8.137 21.711 1.00 92.50 281 ASN A C 1
ATOM 2215 O O . ASN A 1 281 ? 0.132 8.305 21.462 1.00 92.50 281 ASN A O 1
ATOM 2219 N N . ILE A 1 282 ? -1.623 6.927 21.686 1.00 89.44 282 ILE A N 1
ATOM 2220 C CA . ILE A 1 282 ? -0.862 5.711 21.343 1.00 89.44 282 ILE A CA 1
ATOM 2221 C C . ILE A 1 282 ? -0.743 5.493 19.825 1.00 89.44 282 ILE A C 1
ATOM 2223 O O . ILE A 1 282 ? 0.136 4.772 19.357 1.00 89.44 282 ILE A O 1
ATOM 2227 N N . THR A 1 283 ? -1.625 6.110 19.031 1.00 88.38 283 THR A N 1
ATOM 2228 C CA . THR A 1 283 ? -1.710 5.879 17.579 1.00 88.38 283 THR A CA 1
ATOM 2229 C C . THR A 1 283 ? -0.439 6.277 16.804 1.00 88.38 283 THR A C 1
ATOM 2231 O O . THR A 1 283 ? -0.096 5.561 15.868 1.00 88.38 283 THR A O 1
ATOM 2234 N N . PRO A 1 284 ? 0.300 7.353 17.139 1.00 86.12 284 PRO A N 1
ATOM 2235 C CA . PRO A 1 284 ? 1.581 7.660 16.496 1.00 86.12 284 PRO A CA 1
ATOM 2236 C C . PRO A 1 284 ? 2.621 6.540 16.602 1.00 86.12 284 PRO A C 1
ATOM 2238 O O . PRO A 1 284 ? 3.378 6.315 15.664 1.00 86.12 284 PRO A O 1
ATOM 2241 N N . GLU A 1 285 ? 2.650 5.832 17.732 1.00 83.38 285 GLU A N 1
ATOM 2242 C CA . GLU A 1 285 ? 3.650 4.798 18.010 1.00 83.38 285 GLU A CA 1
ATOM 2243 C C . GLU A 1 285 ? 3.221 3.429 17.468 1.00 83.38 285 GLU A C 1
ATOM 2245 O O . GLU A 1 285 ? 3.990 2.741 16.797 1.00 83.38 285 GLU A O 1
ATOM 2250 N N . TYR A 1 286 ? 1.969 3.045 17.717 1.00 81.69 286 TYR A N 1
ATOM 2251 C CA . TYR A 1 286 ? 1.462 1.705 17.403 1.00 81.69 286 TYR A CA 1
ATOM 2252 C C . TYR A 1 286 ? 0.595 1.664 16.139 1.00 81.69 286 TYR A C 1
ATOM 2254 O O . TYR A 1 286 ? 0.094 0.605 15.743 1.00 81.69 286 TYR A O 1
ATOM 2262 N N . GLY A 1 287 ? 0.396 2.813 15.492 1.00 81.12 287 GLY A N 1
ATOM 2263 C CA . GLY A 1 287 ? -0.547 2.968 14.397 1.00 81.12 287 GLY A CA 1
ATOM 2264 C C . GLY A 1 287 ? -1.976 2.633 14.820 1.00 81.12 287 GLY A C 1
ATOM 2265 O O . GLY A 1 287 ? -2.325 2.517 15.996 1.00 81.12 287 GLY A O 1
ATOM 2266 N N . VAL A 1 288 ? -2.812 2.386 13.818 1.00 77.19 288 VAL A N 1
ATOM 2267 C CA . VAL A 1 288 ? -4.201 1.970 14.030 1.00 77.19 288 VAL A CA 1
ATOM 2268 C C . VAL A 1 288 ? -4.308 0.579 14.685 1.00 77.19 288 VAL A C 1
ATOM 2270 O O . VAL A 1 288 ? -5.310 0.266 15.325 1.00 77.19 288 VAL A O 1
ATOM 2273 N N . ARG A 1 289 ? -3.255 -0.247 14.604 1.00 76.75 289 ARG A N 1
ATOM 2274 C CA . ARG A 1 289 ? -3.205 -1.552 15.284 1.00 76.75 289 ARG A CA 1
ATOM 2275 C C . ARG A 1 289 ? -3.294 -1.407 16.807 1.00 76.75 289 ARG A C 1
ATOM 2277 O O . ARG A 1 289 ? -3.954 -2.222 17.442 1.00 76.75 289 ARG A O 1
ATOM 2284 N N . GLY A 1 290 ? -2.703 -0.353 17.380 1.00 82.56 290 GLY A N 1
ATOM 2285 C CA . GLY A 1 290 ? -2.833 -0.049 18.809 1.00 82.56 290 GLY A CA 1
ATOM 2286 C C . GLY A 1 290 ? -4.286 0.187 19.232 1.00 82.56 290 GLY A C 1
ATOM 2287 O O . GLY A 1 290 ? -4.706 -0.294 20.281 1.00 82.56 290 GLY A O 1
ATOM 2288 N N . ILE A 1 291 ? -5.080 0.839 18.371 1.00 85.25 291 ILE A N 1
ATOM 2289 C CA . ILE A 1 291 ? -6.513 1.061 18.612 1.00 85.25 291 ILE A CA 1
ATOM 2290 C C . ILE A 1 291 ? -7.271 -0.266 18.654 1.00 85.25 291 ILE A C 1
ATOM 2292 O O . ILE A 1 291 ? -8.097 -0.468 19.542 1.00 85.25 291 ILE A O 1
ATOM 2296 N N . TYR A 1 292 ? -6.984 -1.176 17.717 1.00 83.56 292 TYR A N 1
ATOM 2297 C CA . TYR A 1 292 ? -7.602 -2.500 17.718 1.00 83.56 292 TYR A CA 1
ATOM 2298 C C . TYR A 1 292 ? -7.303 -3.245 19.019 1.00 83.56 292 TYR A C 1
ATOM 2300 O O . TYR A 1 292 ? -8.237 -3.700 19.666 1.00 83.56 292 TYR A O 1
ATOM 2308 N N . SER A 1 293 ? -6.031 -3.341 19.421 1.00 83.88 293 SER A N 1
ATOM 2309 C CA . SER A 1 293 ? -5.637 -4.091 20.620 1.00 83.88 293 SER A CA 1
ATOM 2310 C C . SER A 1 293 ? -6.334 -3.588 21.887 1.00 83.88 293 SER A C 1
ATOM 2312 O O . SER A 1 293 ? -6.858 -4.396 22.645 1.00 83.88 293 SER A O 1
ATOM 2314 N N . GLU A 1 294 ? -6.397 -2.268 22.083 1.00 87.50 294 GLU A N 1
ATOM 2315 C CA . GLU A 1 294 ? -7.036 -1.650 23.256 1.00 87.50 294 GLU A CA 1
ATOM 2316 C C . GLU A 1 294 ? -8.557 -1.846 23.296 1.00 87.50 294 GLU A C 1
ATOM 2318 O O . GLU A 1 294 ? -9.142 -1.990 24.369 1.00 87.50 294 GLU A O 1
ATOM 2323 N N . LEU A 1 295 ? -9.222 -1.818 22.137 1.00 89.88 295 LEU A N 1
ATOM 2324 C CA . LEU A 1 295 ? -10.676 -1.976 22.071 1.00 89.88 295 LEU A CA 1
ATOM 2325 C C . LEU A 1 295 ? -11.102 -3.441 22.050 1.00 89.88 295 LEU A C 1
ATOM 2327 O O . LEU A 1 295 ? -12.144 -3.776 22.602 1.00 89.88 295 LEU A O 1
ATOM 2331 N N . HIS A 1 296 ? -10.308 -4.311 21.433 1.00 88.19 296 HIS A N 1
ATOM 2332 C CA . HIS A 1 296 ? -10.631 -5.720 21.263 1.00 88.19 296 HIS A CA 1
ATOM 2333 C C . HIS A 1 296 ? -10.834 -6.436 22.595 1.00 88.19 296 HIS A C 1
ATOM 2335 O O . HIS A 1 296 ? -11.832 -7.127 22.753 1.00 88.19 296 HIS A O 1
ATOM 2341 N N . GLU A 1 297 ? -9.924 -6.242 23.553 1.00 86.38 297 GLU A N 1
ATOM 2342 C CA . GLU A 1 297 ? -10.025 -6.846 24.888 1.00 86.38 297 GLU A CA 1
ATOM 2343 C C . GLU A 1 297 ? -11.352 -6.467 25.564 1.00 86.38 297 GLU A C 1
ATOM 2345 O O . GLU A 1 297 ? -12.127 -7.337 25.950 1.00 86.38 297 GLU A O 1
ATOM 2350 N N . LYS A 1 298 ? -11.692 -5.173 25.557 1.00 90.25 298 LYS A N 1
ATOM 2351 C CA . LYS A 1 298 ? -12.939 -4.661 26.142 1.00 90.25 298 LYS A CA 1
ATOM 2352 C C . LYS A 1 298 ? -14.194 -5.170 25.429 1.00 90.25 298 LYS A C 1
ATOM 2354 O O . LYS A 1 298 ? -15.210 -5.423 26.072 1.00 90.25 298 LYS A O 1
ATOM 2359 N N . ILE A 1 299 ? -14.142 -5.305 24.102 1.00 91.00 299 ILE A N 1
ATOM 2360 C CA . ILE A 1 299 ? -15.245 -5.869 23.312 1.00 91.00 299 ILE A CA 1
ATOM 2361 C C . ILE A 1 299 ? -15.438 -7.350 23.653 1.00 91.00 299 ILE A C 1
ATOM 2363 O O . ILE A 1 299 ? -16.575 -7.787 23.828 1.00 91.00 299 ILE A O 1
ATOM 2367 N N . CYS A 1 300 ? -14.348 -8.115 23.760 1.00 89.56 300 CYS A N 1
ATOM 2368 C CA . CYS A 1 300 ? -14.395 -9.525 24.133 1.00 89.56 300 CYS A CA 1
ATOM 2369 C C . CYS A 1 300 ? -15.017 -9.723 25.514 1.00 89.56 300 CYS A C 1
ATOM 2371 O O . CYS A 1 300 ? -15.905 -10.563 25.641 1.00 89.56 300 CYS A O 1
ATOM 2373 N N . ASP A 1 301 ? -14.605 -8.936 26.508 1.00 91.94 301 ASP A N 1
ATOM 2374 C CA . ASP A 1 301 ? -15.149 -9.023 27.865 1.00 91.94 301 ASP A CA 1
ATOM 2375 C C . ASP A 1 301 ? -16.657 -8.733 27.879 1.00 91.94 301 ASP A C 1
ATOM 2377 O O . ASP A 1 301 ? -17.442 -9.536 28.382 1.00 91.94 301 ASP A O 1
ATOM 2381 N N . ALA A 1 302 ? -17.090 -7.646 27.231 1.00 91.94 302 ALA A N 1
ATOM 2382 C CA . ALA A 1 302 ? -18.503 -7.271 27.176 1.00 91.94 302 ALA A CA 1
ATOM 2383 C C . ALA A 1 302 ? -19.379 -8.319 26.460 1.00 91.94 302 ALA A C 1
ATOM 2385 O O . ALA A 1 302 ? -20.476 -8.640 26.921 1.00 91.94 302 ALA A O 1
ATOM 2386 N N . LEU A 1 303 ? -18.903 -8.875 25.339 1.00 91.31 303 LEU A N 1
ATOM 2387 C CA . LEU A 1 303 ? -19.628 -9.914 24.597 1.00 91.31 303 LEU A CA 1
ATOM 2388 C C . LEU A 1 303 ? -19.614 -11.270 25.309 1.00 91.31 303 LEU A C 1
ATOM 2390 O O . LEU A 1 303 ? -20.547 -12.055 25.139 1.00 91.31 303 LEU A O 1
ATOM 2394 N N . PHE A 1 304 ? -18.573 -11.559 26.093 1.00 93.25 304 PHE A N 1
ATOM 2395 C CA . PHE A 1 304 ? -18.520 -12.754 26.929 1.00 93.25 304 PHE A CA 1
ATOM 2396 C C . PHE A 1 304 ? -19.520 -12.669 28.086 1.00 93.25 304 PHE A C 1
ATOM 2398 O O . PHE A 1 304 ? -20.204 -13.651 28.373 1.00 93.25 304 PHE A O 1
ATOM 2405 N N . GLU A 1 305 ? -19.641 -11.499 28.720 1.00 92.50 305 GLU A N 1
ATOM 2406 C CA . GLU A 1 305 ? -20.631 -11.254 29.772 1.00 92.50 305 GLU A CA 1
ATOM 2407 C C . GLU A 1 305 ? -22.068 -11.307 29.240 1.00 92.50 305 GLU A C 1
ATOM 2409 O O . GLU A 1 305 ? -22.946 -11.890 29.881 1.00 92.50 305 GLU A O 1
ATOM 2414 N N . ASN A 1 306 ? -22.317 -10.723 28.064 1.00 90.88 306 ASN A N 1
ATOM 2415 C CA . ASN A 1 306 ? -23.615 -10.786 27.406 1.00 90.88 306 ASN A CA 1
ATOM 2416 C C . ASN A 1 306 ? -23.484 -10.747 25.877 1.00 90.88 306 ASN A C 1
ATOM 2418 O O . ASN A 1 306 ? -23.269 -9.690 25.277 1.00 90.88 306 ASN A O 1
ATOM 2422 N N . SER A 1 307 ? -23.727 -11.894 25.242 1.00 88.81 307 SER A N 1
ATOM 2423 C CA . SER A 1 307 ? -23.638 -12.068 23.790 1.00 88.81 307 SER A CA 1
ATOM 2424 C C . SER A 1 307 ? -24.751 -11.378 22.995 1.00 88.81 307 SER A C 1
ATOM 2426 O O . SER A 1 307 ? -24.622 -11.239 21.782 1.00 88.81 307 SER A O 1
ATOM 2428 N N . GLU A 1 308 ? -25.828 -10.929 23.646 1.00 89.62 308 GLU A N 1
ATOM 2429 C CA . GLU A 1 308 ? -26.903 -10.152 23.011 1.00 89.62 308 GLU A CA 1
ATOM 2430 C C . GLU A 1 308 ? -26.650 -8.634 23.073 1.00 89.62 308 GLU A C 1
ATOM 2432 O O . GLU A 1 308 ? -27.472 -7.841 22.608 1.00 89.62 308 GLU A O 1
ATOM 2437 N N . THR A 1 309 ? -25.522 -8.202 23.648 1.00 90.25 309 THR A N 1
ATOM 2438 C CA . THR A 1 309 ? -25.174 -6.782 23.770 1.00 90.25 309 THR A CA 1
ATOM 2439 C C . THR A 1 309 ? -25.031 -6.130 22.400 1.00 90.25 309 THR A C 1
ATOM 2441 O O . THR A 1 309 ? -24.159 -6.489 21.616 1.00 90.25 309 THR A O 1
ATOM 2444 N N . SER A 1 310 ? -25.838 -5.101 22.140 1.00 89.62 310 SER A N 1
ATOM 2445 C CA . SER A 1 310 ? -25.765 -4.295 20.915 1.00 89.62 310 SER A CA 1
ATOM 2446 C C . SER A 1 310 ? -24.990 -2.984 21.086 1.00 89.62 310 SER A C 1
ATOM 2448 O O . SER A 1 310 ? -24.741 -2.288 20.104 1.00 89.62 310 SER A O 1
ATOM 2450 N N . SER A 1 311 ? -24.637 -2.602 22.318 1.00 91.31 311 SER A N 1
ATOM 2451 C CA . SER A 1 311 ? -23.920 -1.357 22.620 1.00 91.31 311 SER A CA 1
ATOM 2452 C C . SER A 1 311 ? -22.928 -1.534 23.764 1.00 91.31 311 SER A C 1
ATOM 2454 O O . SER A 1 311 ? -23.312 -2.010 24.830 1.00 91.31 311 SER A O 1
ATOM 2456 N N . ILE A 1 312 ? -21.693 -1.080 23.573 1.00 90.94 312 ILE A N 1
ATOM 2457 C CA . ILE A 1 312 ? -20.602 -1.163 24.544 1.00 90.94 312 ILE A CA 1
ATOM 2458 C C . ILE A 1 312 ? -20.133 0.259 24.865 1.00 90.94 312 ILE A C 1
ATOM 2460 O O . ILE A 1 312 ? -19.828 1.047 23.966 1.00 90.94 312 ILE A O 1
ATOM 2464 N N . GLN A 1 313 ? -20.087 0.594 26.153 1.00 89.06 313 GLN A N 1
ATOM 2465 C CA . GLN A 1 313 ? -19.518 1.849 26.643 1.00 89.06 313 GLN A CA 1
ATOM 2466 C C . GLN A 1 313 ? -18.119 1.594 27.192 1.00 89.06 313 GLN A C 1
ATOM 2468 O O . GLN A 1 313 ? -17.934 0.683 27.997 1.00 89.06 313 GLN A O 1
ATOM 2473 N N . ILE A 1 314 ? -17.149 2.384 26.731 1.00 84.75 314 ILE A N 1
ATOM 2474 C CA . ILE A 1 314 ? -15.722 2.210 27.022 1.00 84.75 314 ILE A CA 1
ATOM 2475 C C . ILE A 1 314 ? -15.102 3.493 27.579 1.00 84.75 314 ILE A C 1
ATOM 2477 O O . ILE A 1 314 ? -15.323 4.601 27.026 1.00 84.75 314 ILE A O 1
#

Sequence (314 aa):
MDANSYEHPWWDDRTAFSPQKEATNSYDEKIFATPKSIYEYFDSKLYGCEEYKKKMSVAIWSSIHRNTKTNFLVIGESGCGKTELARILRDIYPNTVIYDASNASPKSFRGNNSLTDCLLNVDASQKPWVFIDEFDKCITKGSEVGSMMAAEILKLAEGAQVFVGEEKQRKLVDTSLVNFVFLGTFAELKKERETSIGFGSKDSSLSKDSPITKEELIESDALSNEFLGRINGGIIQLPSMNTETAMKILKDTRYSPISKLEKQYGVSITLSPEQLEKLANITPEYGVRGIYSELHEKICDALFENSETSSIQI

Radius of gyration: 20.91 Å; chains: 1; bounding box: 59×49×52 Å

pLDDT: mean 83.34, std 16.44, range [28.38, 98.56]

Foldseek 3Di:
DDDDQPPPPPLDLPDQDRPDDPDDPDFPCQCLVALVSQLVLCVLADPDLNVVSNLVSHQSSCCQPPVDAAEEEEAEDPQLCLCVSLVSCCVRQVLGFEAELPFEWDPPDPDTHHPLQSCLPHDLVRLHEYEYPQLLVQLDPPDPGNVSVQVVVLCLLCWDFDWHDDDPSTDTHTSNRHYYYYYHHVVVLLVVLVVQVDPDDPDPPAHSQHDQDPVSCPVVVSHHPSSQVSNRSYYRYGHQQALVSQLVQCPDCSRRVQVVVCVVLQAAEAEDPVVSSVRSHCCRPCHCSSVCVVVVVQSVVVCVVPVVHRYGYD